Protein AF-A0A9X2M623-F1 (afdb_monomer)

Solvent-accessible surface area (backbone atoms only — not comparable to full-atom values): 17398 Å² total; per-residue (Å²): 112,66,70,59,52,34,74,67,40,88,80,50,60,60,69,72,59,52,71,70,58,54,48,57,57,39,44,75,78,31,47,71,46,30,85,90,43,87,52,36,56,69,58,37,57,75,51,52,95,69,39,72,84,44,35,31,30,46,53,54,99,44,40,32,67,43,35,76,40,12,34,26,38,35,29,28,56,82,50,53,70,68,38,44,52,50,24,27,49,38,22,34,38,22,33,76,64,73,29,17,40,23,29,48,45,34,54,37,24,13,39,38,18,54,49,30,19,48,74,74,70,37,40,30,42,36,28,36,32,24,8,80,78,54,48,56,50,66,88,38,39,65,56,55,48,52,32,46,76,53,70,10,28,38,37,18,85,34,59,64,83,40,72,69,46,79,69,35,41,48,52,24,22,40,48,44,30,40,47,22,43,17,39,35,40,52,34,23,39,69,87,42,58,46,42,51,18,53,53,40,17,48,76,64,67,28,47,35,36,24,30,72,51,80,84,50,70,62,19,41,27,26,39,51,34,49,78,67,20,56,21,36,54,51,86,58,36,64,54,64,52,24,39,60,61,48,41,79,42,37,47,60,71,56,49,70,52,20,32,43,41,24,45,40,55,98,93,39,58,51,27,34,79,66,59,43,48,23,42,63,40,81,64,62,84,79,74,75,56,66,53,63,75,71,67,82,72,93,72,59,50,28,20,52,27,76,55,92,85,62,85,54,73,42,76,37,54,24,81,42,39,29,32,28,31,50,44,92,59,48,63,99,72,80,77,79,129

Foldseek 3Di:
DLVVVCVVDPVNPSVPDDVVVLQVVLCVPWNWAAPVDPLDQPLLCLVPVPRARTKTKDLRPCNNVLLLQEEEWDADLDDDPVLLVLLLLLLLLSLVLVGAYEYQCHHDSRVSSLVSNVVSLGAHEHQYLFAPLAGVVNVCRVSQVSNVVSSYMYIASYTHPGDHDPVSLLVSLLVSLSSHLAYEYSWYAQDDSVLSNLVSVQVSLRAYAYEDDPPDRRRNNSVVCLVQQSHAYDSDSLVSNQRSQKDKDFQLPADQQKKFAFFADPSHTRGDNHIAGWDKDADDCPPPLPCNVVPDDPAGKIFGDNDPPDSHTRIDHRRTMTTIGGNVSRDPDPPPD

Nearest PDB structures (foldseek):
  3maj-assembly1_A-2  TM=9.182E-01  e=4.664E-15  Rhodopseudomonas palustris
  3uqz-assembly1_A  TM=8.981E-01  e=1.438E-13  Streptococcus pneumoniae
  4ljk-assembly1_H  TM=9.262E-01  e=6.902E-12  Helicobacter pylori 26695
  1weh-assembly2_B  TM=6.300E-01  e=6.146E-04  Thermus thermophilus HB8
  1wek-assembly1_F  TM=6.536E-01  e=5.933E-03  Thermus thermophilus

pLDDT: mean 89.98, std 9.52, range [36.25, 98.44]

Mean predicted aligned error: 6.46 Å

Sequence (337 aa):
MWDRRVRGDASGRLASYRPREELAQAELTCPFVIPSDEEWPTALVDLGPACPLGLWVRGHERLARLTDSAVAVTGNRVPTERAVTRAHDFATALAEADHTVTATLAYGVDSTAHQAAAETGRASLAVLPRGLDGAHPHAHAPLLGSILDSGGAAVSLYRPGTAASGATLKASAVLLAALARALILVEALDHVEAMYAAEMAVDLHRPLLAAPATGDVHSSGNARLLDGRLAVNSLDPRLTAALPHARVTRAGDVADGDLLLAAAGEQGADYFSTPYIAHPEPFDPSCGCGVCCLVTEPGEVVVLSQGDPWEFCDPWPADDLLLIVSAQRLPDLSLEE

InterPro domains:
  IPR003488 DNA recombination-mediator protein A [PTHR43022] (29-214)
  IPR057666 Smf/DprA, SLOG domain [PF02481] (32-228)

Secondary structure (DSSP, 8-state):
-HHHHHHT-TTSHHHH--HHHHHHHHHTTS-EE-TTSTT--GGGGGGGGG--S-EEEESGGGHHHHHHTEEEEE--SS--HHHHHHHHHHHHHHHHTT-EEEE---TTHHHHHHHHHHHTT--EEEE-SS-TTS-SSGGGHHHHHHHHHTT-EEEESS-TTPPP-HHHHHHHHHHHHHH-SEEEE-S--TTSHHHHHHHHHHHTT--EEEPPP-SSGGGHHHHHHHHTT-SEE---HHHHHHGGG-EEEEGGGPPTTPEEEEEEETTEEEEEEEEEE-EEEE--TTS--SGGGG--SSS-EEEEE-STT-SS--EEETT-EEEEE-GGGS-S-----

Structure (mmCIF, N/CA/C/O backbone):
data_AF-A0A9X2M623-F1
#
_entry.id   AF-A0A9X2M623-F1
#
loop_
_atom_site.group_PDB
_atom_site.id
_atom_site.type_symbol
_atom_site.label_atom_id
_atom_site.label_alt_id
_atom_site.label_comp_id
_atom_site.label_asym_id
_atom_site.label_entity_id
_atom_site.label_seq_id
_atom_site.pdbx_PDB_ins_code
_atom_site.Cartn_x
_atom_site.Cartn_y
_atom_site.Cartn_z
_atom_site.occupancy
_atom_site.B_iso_or_equiv
_atom_site.auth_seq_id
_atom_site.auth_comp_id
_atom_site.auth_asym_id
_atom_site.auth_atom_id
_atom_site.pdbx_PDB_model_num
ATOM 1 N N . MET A 1 1 ? -29.571 -24.416 18.572 1.00 78.62 1 MET A N 1
ATOM 2 C CA . MET A 1 1 ? -28.190 -24.803 18.958 1.00 78.62 1 MET A CA 1
ATOM 3 C C . MET A 1 1 ? -27.603 -23.837 19.991 1.00 78.62 1 MET A C 1
ATOM 5 O O . MET A 1 1 ? -27.194 -24.314 21.042 1.00 78.62 1 MET A O 1
ATOM 9 N N . TRP A 1 2 ? -27.656 -22.517 19.762 1.00 79.25 2 TRP A N 1
ATOM 10 C CA . TRP A 1 2 ? -27.222 -21.480 20.717 1.00 79.25 2 TRP A CA 1
ATOM 11 C C . TRP A 1 2 ? -27.817 -21.634 22.127 1.00 79.25 2 TRP A C 1
ATOM 13 O O . TRP A 1 2 ? -27.069 -21.844 23.073 1.00 79.25 2 TRP A O 1
ATOM 23 N N . ASP A 1 3 ? -29.146 -21.699 22.262 1.00 82.31 3 ASP A N 1
ATOM 24 C CA . ASP A 1 3 ? -29.805 -21.837 23.577 1.00 82.31 3 ASP A CA 1
ATOM 25 C C . ASP A 1 3 ? -29.394 -23.095 24.348 1.00 82.31 3 ASP A C 1
ATOM 27 O O . ASP A 1 3 ? -29.406 -23.127 25.575 1.00 82.31 3 ASP A O 1
ATOM 31 N N . ARG A 1 4 ? -29.020 -24.166 23.637 1.00 86.00 4 ARG A N 1
ATOM 32 C CA . ARG A 1 4 ? -28.495 -25.386 24.264 1.00 86.00 4 ARG A CA 1
ATOM 33 C C . ARG A 1 4 ? -27.091 -25.151 24.829 1.00 86.00 4 ARG A C 1
ATOM 35 O O . ARG A 1 4 ? -26.813 -25.647 25.913 1.00 86.00 4 ARG A O 1
ATOM 42 N N . ARG A 1 5 ? -26.237 -24.394 24.126 1.00 86.25 5 ARG A N 1
ATOM 43 C CA . ARG A 1 5 ? -24.904 -24.001 24.618 1.00 86.25 5 ARG A CA 1
ATOM 44 C C . ARG A 1 5 ? -25.012 -23.024 25.789 1.00 86.25 5 ARG A C 1
ATOM 46 O O . ARG A 1 5 ? -24.331 -23.236 26.777 1.00 86.25 5 ARG A O 1
ATOM 53 N N . VAL A 1 6 ? -25.919 -22.044 25.719 1.00 85.25 6 VAL A N 1
ATOM 54 C CA . VAL A 1 6 ? -26.203 -21.105 26.821 1.00 85.25 6 VAL A CA 1
ATOM 55 C C . VAL A 1 6 ? -26.662 -21.849 28.077 1.00 85.25 6 VAL A C 1
ATOM 57 O O . VAL A 1 6 ? -26.139 -21.606 29.155 1.00 85.25 6 VAL A O 1
ATOM 60 N N . ARG A 1 7 ? -27.592 -22.805 27.948 1.00 85.62 7 ARG A N 1
ATOM 61 C CA . ARG A 1 7 ? -28.048 -23.628 29.085 1.00 85.62 7 ARG A CA 1
ATOM 62 C C . ARG A 1 7 ? -26.962 -24.539 29.665 1.00 85.62 7 ARG A C 1
ATOM 64 O O . ARG A 1 7 ? -27.046 -24.897 30.832 1.00 85.62 7 ARG A O 1
ATOM 71 N N . GLY A 1 8 ? -25.990 -24.943 28.851 1.00 87.81 8 GLY A N 1
ATOM 72 C CA . GLY A 1 8 ? -24.849 -25.755 29.279 1.00 87.81 8 GLY A CA 1
ATOM 73 C C . GLY A 1 8 ? -23.657 -24.942 29.790 1.00 87.81 8 GLY A C 1
ATOM 74 O O . GLY A 1 8 ? -22.667 -25.540 30.204 1.00 87.81 8 GLY A O 1
ATOM 75 N N . ASP A 1 9 ? -23.720 -23.609 29.744 1.00 86.75 9 ASP A N 1
ATOM 76 C CA . ASP A 1 9 ? -22.642 -22.732 30.190 1.00 86.75 9 ASP A CA 1
ATOM 77 C C . ASP A 1 9 ? -22.710 -22.499 31.700 1.00 86.75 9 ASP A C 1
ATOM 79 O O . ASP A 1 9 ? -23.481 -21.674 32.190 1.00 86.75 9 ASP A O 1
ATOM 83 N N . ALA A 1 10 ? -21.850 -23.195 32.439 1.00 84.69 10 ALA A N 1
ATOM 84 C CA . ALA A 1 10 ? -21.731 -23.022 33.882 1.00 84.69 10 ALA A CA 1
ATOM 85 C C . ALA A 1 10 ? -21.176 -21.642 34.290 1.00 84.69 10 ALA A C 1
ATOM 87 O O . ALA A 1 10 ? -21.315 -21.259 35.449 1.00 84.69 10 ALA A O 1
ATOM 88 N N . SER A 1 11 ? -20.559 -20.884 33.371 1.00 87.56 11 SER A N 1
ATOM 89 C CA . SER A 1 11 ? -20.026 -19.548 33.673 1.00 87.56 11 SER A CA 1
ATOM 90 C C . SER A 1 11 ? -21.093 -18.449 33.663 1.00 87.56 11 SER A C 1
ATOM 92 O O . SER A 1 11 ? -20.840 -17.350 34.152 1.00 87.56 11 SER A O 1
ATOM 94 N N . GLY A 1 12 ? -22.265 -18.716 33.072 1.00 81.19 12 GLY A N 1
ATOM 95 C CA . GLY A 1 12 ? -23.339 -17.737 32.879 1.00 81.19 12 GLY A CA 1
ATOM 96 C C . GLY A 1 12 ? -23.021 -16.618 31.876 1.00 81.19 12 GLY A C 1
ATOM 97 O O . GLY A 1 12 ? -23.898 -15.814 31.564 1.00 81.19 12 GLY A O 1
ATOM 98 N N . ARG A 1 13 ? -21.803 -16.561 31.323 1.00 81.31 13 ARG A N 1
ATOM 99 C CA . ARG A 1 13 ? -21.349 -15.481 30.430 1.00 81.31 13 ARG A CA 1
ATOM 100 C C . ARG A 1 13 ? -22.046 -15.523 29.073 1.00 81.31 13 ARG A C 1
ATOM 102 O O . ARG A 1 13 ? -22.352 -14.477 28.502 1.00 81.31 13 ARG A O 1
ATOM 109 N N . LEU A 1 14 ? -22.341 -16.716 28.558 1.00 82.25 14 LEU A N 1
ATOM 110 C CA . LEU A 1 14 ? -23.088 -16.870 27.308 1.00 82.25 14 LEU A CA 1
ATOM 111 C C . LEU A 1 14 ? -24.545 -16.422 27.459 1.00 82.25 14 LEU A C 1
ATOM 113 O O . LEU A 1 14 ? -25.139 -15.961 26.487 1.00 82.25 14 LEU A O 1
ATOM 117 N N . ALA A 1 15 ? -25.110 -16.493 28.669 1.00 82.56 15 ALA A N 1
ATOM 118 C CA . ALA A 1 15 ? -26.468 -16.027 28.931 1.00 82.56 15 ALA A CA 1
ATOM 119 C C . ALA A 1 15 ? -26.599 -14.500 28.840 1.00 82.56 15 ALA A C 1
ATOM 121 O O . ALA A 1 15 ? -27.688 -14.017 28.523 1.00 82.56 15 ALA A O 1
ATOM 122 N N . SER A 1 16 ? -25.513 -13.746 29.050 1.00 78.12 16 SER A N 1
ATOM 123 C CA . SER A 1 16 ? -25.468 -12.287 28.866 1.00 78.12 16 SER A CA 1
ATOM 124 C C . SER A 1 16 ? -25.072 -11.840 27.457 1.00 78.12 16 SER A C 1
ATOM 126 O O . SER A 1 16 ? -25.311 -10.691 27.108 1.00 78.12 16 SER A O 1
ATOM 128 N N . TYR A 1 17 ? -24.491 -12.715 26.632 1.00 81.38 17 TYR A N 1
ATOM 129 C CA . TYR A 1 17 ? -24.022 -12.335 25.297 1.00 81.38 17 TYR A CA 1
ATOM 130 C C . TYR A 1 17 ? -25.184 -12.257 24.293 1.00 81.38 17 TYR A C 1
ATOM 132 O O . TYR A 1 17 ? -26.009 -13.178 24.205 1.00 81.38 17 TYR A O 1
ATOM 140 N N . ARG A 1 18 ? -25.276 -11.153 23.540 1.00 82.19 18 ARG A N 1
ATOM 141 C CA . ARG A 1 18 ? -26.368 -10.877 22.586 1.00 82.19 18 ARG A CA 1
ATOM 142 C C . ARG A 1 18 ? -25.805 -10.495 21.211 1.00 82.19 18 ARG A C 1
ATOM 144 O O . ARG A 1 18 ? -25.818 -9.324 20.850 1.00 82.19 18 ARG A O 1
ATOM 151 N N . PRO A 1 19 ? -25.357 -11.471 20.396 1.00 79.12 19 PRO A N 1
ATOM 152 C CA . PRO A 1 19 ? -24.646 -11.187 19.144 1.00 79.12 19 PRO A CA 1
ATOM 153 C C . PRO A 1 19 ? -25.419 -10.296 18.162 1.00 79.12 19 PRO A C 1
ATOM 155 O O . PRO A 1 19 ? -24.842 -9.405 17.552 1.00 79.12 19 PRO A O 1
ATOM 158 N N . ARG A 1 20 ? -26.731 -10.528 18.015 1.00 84.19 20 ARG A N 1
ATOM 159 C CA . ARG A 1 20 ? -27.580 -9.751 17.096 1.00 84.19 20 ARG A CA 1
ATOM 160 C C . ARG A 1 20 ? -27.782 -8.312 17.564 1.00 84.19 20 ARG A C 1
ATOM 162 O O . ARG A 1 20 ? -27.798 -7.412 16.739 1.00 84.19 20 ARG A O 1
ATOM 169 N N . GLU A 1 21 ? -27.940 -8.113 18.869 1.00 85.56 21 GLU A N 1
ATOM 170 C CA . GLU A 1 21 ? -28.116 -6.780 19.451 1.00 85.56 21 GLU A CA 1
ATOM 171 C C . GLU A 1 21 ? -26.800 -6.002 19.420 1.00 85.56 21 GLU A C 1
ATOM 173 O O . GLU A 1 21 ? -26.805 -4.829 19.074 1.00 85.56 21 GLU A O 1
ATOM 178 N N . GLU A 1 22 ? -25.667 -6.656 19.696 1.00 80.94 22 GLU A N 1
ATOM 179 C CA . GLU A 1 22 ? -24.345 -6.027 19.598 1.00 80.94 22 GLU A CA 1
ATOM 180 C C . GLU A 1 22 ? -24.013 -5.586 18.168 1.00 80.94 22 GLU A C 1
ATOM 182 O O . GLU A 1 22 ? -23.460 -4.502 17.991 1.00 80.94 22 GLU A O 1
ATOM 187 N N . LEU A 1 23 ? -24.367 -6.393 17.158 1.00 84.12 23 LEU A N 1
ATOM 188 C CA . LEU A 1 23 ? -24.239 -6.007 15.750 1.00 84.12 23 LEU A CA 1
ATOM 189 C C . LEU A 1 23 ? -25.129 -4.799 15.436 1.00 84.12 23 LEU A C 1
ATOM 191 O O . LEU A 1 23 ? -24.616 -3.770 15.007 1.00 84.12 23 LEU A O 1
ATOM 195 N N . ALA A 1 24 ? -26.428 -4.894 15.739 1.00 86.00 24 ALA A N 1
ATOM 196 C CA . ALA A 1 24 ? -27.380 -3.816 15.480 1.00 86.00 24 ALA A CA 1
ATOM 197 C C . ALA A 1 24 ? -26.982 -2.507 16.181 1.00 86.00 24 ALA A C 1
ATOM 199 O O . ALA A 1 24 ? -27.123 -1.434 15.610 1.00 86.00 24 ALA A O 1
ATOM 200 N N . GLN A 1 25 ? -26.455 -2.578 17.407 1.00 84.75 25 GLN A N 1
ATOM 201 C CA . GLN A 1 25 ? -25.998 -1.404 18.147 1.00 84.75 25 GLN A CA 1
ATOM 202 C C . GLN A 1 25 ? -24.726 -0.797 17.546 1.00 84.75 25 GLN A C 1
ATOM 204 O O . GLN A 1 25 ? -24.604 0.424 17.489 1.00 84.75 25 GLN A O 1
ATOM 209 N N . ALA A 1 26 ? -23.774 -1.624 17.116 1.00 81.50 26 ALA A N 1
ATOM 210 C CA . ALA A 1 26 ? -22.556 -1.138 16.483 1.00 81.50 26 ALA A CA 1
ATOM 211 C C . ALA A 1 26 ? -22.854 -0.458 15.133 1.00 81.50 26 ALA A C 1
ATOM 213 O O . ALA A 1 26 ? -22.311 0.619 14.869 1.00 81.50 26 ALA A O 1
ATOM 214 N N . GLU A 1 27 ? -23.785 -1.011 14.349 1.00 86.25 27 GLU A N 1
ATOM 215 C CA . GLU A 1 27 ? -24.249 -0.442 13.074 1.00 86.25 27 GLU A CA 1
ATOM 216 C C . GLU A 1 27 ? -24.904 0.939 13.215 1.00 86.25 27 GLU A C 1
ATOM 218 O O . GLU A 1 27 ? -24.839 1.736 12.284 1.00 86.25 27 GLU A O 1
ATOM 223 N N . LEU A 1 28 ? -25.439 1.290 14.394 1.00 82.44 28 LEU A N 1
ATOM 224 C CA . LEU A 1 28 ? -25.918 2.656 14.666 1.00 82.44 28 LEU A CA 1
ATOM 225 C C . LEU A 1 28 ? -24.798 3.707 14.613 1.00 82.44 28 LEU A C 1
ATOM 227 O O . LEU A 1 28 ? -25.084 4.896 14.499 1.00 82.44 28 LEU A O 1
ATOM 231 N N . THR A 1 29 ? -23.536 3.290 14.758 1.00 81.75 29 THR A N 1
ATOM 232 C CA . THR A 1 29 ? -22.377 4.195 14.829 1.00 81.75 29 THR A CA 1
ATOM 233 C C . THR A 1 29 ? -21.438 4.063 13.639 1.00 81.75 29 THR A C 1
ATOM 235 O O . THR A 1 29 ? -20.898 5.066 13.179 1.00 81.75 29 THR A O 1
ATOM 238 N N . CYS A 1 30 ? -21.221 2.842 13.155 1.00 88.94 30 CYS A N 1
ATOM 239 C CA . CYS A 1 30 ? -20.344 2.536 12.032 1.00 88.94 30 CYS A CA 1
ATOM 240 C C . CYS A 1 30 ? -21.026 1.448 11.200 1.00 88.94 30 CYS A C 1
ATOM 242 O O . CYS A 1 30 ? -21.249 0.372 11.747 1.00 88.94 30 CYS A O 1
ATOM 244 N N . PRO A 1 31 ? -21.358 1.675 9.922 1.00 91.88 31 PRO A N 1
ATOM 245 C CA . PRO A 1 31 ? -21.873 0.616 9.060 1.00 91.88 31 PRO A CA 1
ATOM 246 C C . PRO A 1 31 ? -20.911 -0.574 8.953 1.00 91.88 31 PRO A C 1
ATOM 248 O O . PRO A 1 31 ? -19.688 -0.395 8.991 1.00 91.88 31 PRO A O 1
ATOM 251 N N . PHE A 1 32 ? -21.473 -1.774 8.800 1.00 94.69 32 PHE A N 1
ATOM 252 C CA . PHE A 1 32 ? -20.733 -2.993 8.490 1.00 94.69 32 PHE A CA 1
ATOM 253 C C . PHE A 1 32 ? -20.993 -3.382 7.032 1.00 94.69 32 PHE A C 1
ATOM 255 O O . PHE A 1 32 ? -22.065 -3.879 6.706 1.00 94.69 32 PHE A O 1
ATOM 262 N N . VAL A 1 33 ? -20.021 -3.110 6.164 1.00 94.75 33 VAL A N 1
ATOM 263 C CA . VAL A 1 33 ? -20.098 -3.372 4.721 1.00 94.75 33 VAL A CA 1
ATOM 264 C C . VAL A 1 33 ? -19.671 -4.810 4.451 1.00 94.75 33 VAL A C 1
ATOM 266 O O . VAL A 1 33 ? -18.630 -5.249 4.946 1.00 94.75 33 VAL A O 1
ATOM 269 N N . ILE A 1 34 ? -20.457 -5.542 3.669 1.00 94.94 34 ILE A N 1
ATOM 270 C CA . ILE A 1 34 ? -20.228 -6.952 3.325 1.00 94.94 34 ILE A CA 1
ATOM 271 C C . ILE A 1 34 ? -20.058 -7.141 1.807 1.00 94.94 34 ILE A C 1
ATOM 273 O O . ILE A 1 34 ? -20.459 -6.266 1.047 1.00 94.94 34 ILE A O 1
ATOM 277 N N . PRO A 1 35 ? -19.536 -8.291 1.326 1.00 94.31 35 PRO A N 1
ATOM 278 C CA . PRO A 1 35 ? -19.273 -8.523 -0.101 1.00 94.31 35 PRO A CA 1
ATOM 279 C C . PRO A 1 35 ? -20.432 -8.318 -1.085 1.00 94.31 35 PRO A C 1
ATOM 281 O O . PRO A 1 35 ? -20.193 -8.184 -2.280 1.00 94.31 35 PRO A O 1
ATOM 284 N N . SER A 1 36 ? -21.682 -8.353 -0.617 1.00 93.25 36 SER A N 1
ATOM 285 C CA . SER A 1 36 ? -22.862 -8.112 -1.455 1.00 93.25 36 SER A CA 1
ATOM 286 C C . SER A 1 36 ? -23.248 -6.638 -1.586 1.00 93.25 36 SER A C 1
ATOM 288 O O . SER A 1 36 ? -24.151 -6.331 -2.363 1.00 93.25 36 SER A O 1
ATOM 290 N N . ASP A 1 37 ? -22.627 -5.754 -0.809 1.00 94.00 37 ASP A N 1
ATOM 291 C CA . ASP A 1 37 ? -22.916 -4.325 -0.820 1.00 94.00 37 ASP A CA 1
ATOM 292 C C . ASP A 1 37 ? -22.118 -3.622 -1.925 1.00 94.00 37 ASP A C 1
ATOM 294 O O . ASP A 1 37 ? -20.994 -4.009 -2.239 1.00 94.00 37 ASP A O 1
ATOM 298 N N . GLU A 1 38 ? -22.679 -2.552 -2.489 1.00 92.38 38 GLU A N 1
ATOM 299 C CA . GLU A 1 38 ? -22.044 -1.767 -3.561 1.00 92.38 38 GLU A CA 1
ATOM 300 C C . GLU A 1 38 ? -20.717 -1.122 -3.124 1.00 92.38 38 GLU A C 1
ATOM 302 O O . GLU A 1 38 ? -19.782 -1.025 -3.911 1.00 92.38 38 GLU A O 1
ATOM 307 N N . GLU A 1 39 ? -20.605 -0.752 -1.846 1.00 94.00 39 GLU A N 1
ATOM 308 C CA . GLU A 1 39 ? -19.404 -0.138 -1.263 1.00 94.00 39 GLU A CA 1
ATOM 309 C C . GLU A 1 39 ? -18.294 -1.146 -0.918 1.00 94.00 39 GLU A C 1
ATOM 311 O O . GLU A 1 39 ? -17.267 -0.765 -0.350 1.00 94.00 39 GLU A O 1
ATOM 316 N N . TRP A 1 40 ? -18.482 -2.440 -1.205 1.00 95.38 40 TRP A N 1
ATOM 317 C CA . TRP A 1 40 ? -17.478 -3.455 -0.904 1.00 95.38 40 TRP A CA 1
ATOM 318 C C . TRP A 1 40 ? -16.228 -3.313 -1.788 1.00 95.38 40 TRP A C 1
ATOM 320 O O . TRP A 1 40 ? -16.335 -3.403 -3.014 1.00 95.38 40 TRP A O 1
ATOM 330 N N . PRO A 1 41 ? -15.019 -3.200 -1.203 1.00 95.50 41 PRO A N 1
ATOM 331 C CA . PRO A 1 41 ? -13.783 -3.187 -1.978 1.00 95.50 41 PRO A CA 1
ATOM 332 C C . PRO A 1 41 ? -13.533 -4.550 -2.630 1.00 95.50 41 PRO A C 1
ATOM 334 O O . PRO A 1 41 ? -13.131 -5.514 -1.971 1.00 95.50 41 PRO A O 1
ATOM 337 N N . THR A 1 42 ? -13.736 -4.642 -3.945 1.00 92.50 42 THR A N 1
ATOM 338 C CA . THR A 1 42 ? -13.595 -5.906 -4.687 1.00 92.50 42 THR A CA 1
ATOM 339 C C . THR A 1 42 ? -12.182 -6.481 -4.596 1.00 92.50 42 THR A C 1
ATOM 341 O O . THR A 1 42 ? -12.040 -7.699 -4.562 1.00 92.50 42 THR A O 1
ATOM 344 N N . ALA A 1 43 ? -11.159 -5.631 -4.442 1.00 93.12 43 ALA A N 1
ATOM 345 C CA . ALA A 1 43 ? -9.756 -6.012 -4.250 1.00 93.12 43 ALA A CA 1
ATOM 346 C C . ALA A 1 43 ? -9.520 -6.985 -3.076 1.00 93.12 43 ALA A C 1
ATOM 348 O O . ALA A 1 43 ? -8.570 -7.763 -3.103 1.00 93.12 43 ALA A O 1
ATOM 349 N N . LEU A 1 44 ? -10.402 -7.005 -2.068 1.00 95.94 44 LEU A N 1
ATOM 350 C CA . LEU A 1 44 ? -10.308 -7.944 -0.943 1.00 95.94 44 LEU A CA 1
ATOM 351 C C . LEU A 1 44 ? -10.518 -9.404 -1.350 1.00 95.94 44 LEU A C 1
ATOM 353 O O . LEU A 1 44 ? -10.133 -10.298 -0.597 1.00 95.94 44 LEU A O 1
ATOM 357 N N . VAL A 1 45 ? -11.110 -9.665 -2.521 1.00 94.19 45 VAL A N 1
ATOM 358 C CA . VAL A 1 45 ? -11.269 -11.027 -3.047 1.00 94.19 45 VAL A CA 1
ATOM 359 C C . VAL A 1 45 ? -9.925 -11.728 -3.251 1.00 94.19 45 VAL A C 1
ATOM 361 O O . VAL A 1 45 ? -9.855 -12.948 -3.111 1.00 94.19 45 VAL A O 1
ATOM 364 N N . ASP A 1 46 ? -8.855 -10.964 -3.485 1.00 94.56 46 ASP A N 1
ATOM 365 C CA . ASP A 1 46 ? -7.506 -11.486 -3.718 1.00 94.56 46 ASP A CA 1
ATOM 366 C C . ASP A 1 46 ? -6.927 -12.168 -2.465 1.00 94.56 46 ASP A C 1
ATOM 368 O O . ASP A 1 46 ? -6.062 -13.032 -2.570 1.00 94.56 46 ASP A O 1
ATOM 372 N N . LEU A 1 47 ? -7.473 -11.882 -1.274 1.00 95.06 47 LEU A N 1
ATOM 373 C CA . LEU A 1 47 ? -7.153 -12.611 -0.038 1.00 95.06 47 LEU A CA 1
ATOM 374 C C . LEU A 1 47 ? -7.695 -14.056 -0.028 1.00 95.06 47 LEU A C 1
ATOM 376 O O . LEU A 1 47 ? -7.410 -14.823 0.897 1.00 95.06 47 LEU A O 1
ATOM 380 N N . GLY A 1 48 ? -8.515 -14.440 -1.010 1.00 94.81 48 GLY A N 1
ATOM 381 C CA . GLY A 1 48 ? -9.051 -15.789 -1.154 1.00 94.81 48 GLY A CA 1
ATOM 382 C C . GLY A 1 48 ? -9.790 -16.257 0.110 1.00 94.81 48 GLY A C 1
ATOM 383 O O . GLY A 1 48 ? -10.672 -15.551 0.602 1.00 94.81 48 GLY A O 1
ATOM 384 N N . PRO A 1 49 ? -9.450 -17.427 0.689 1.00 93.38 49 PRO A N 1
ATOM 385 C CA . PRO A 1 49 ? -10.076 -17.915 1.923 1.00 93.38 49 PRO A CA 1
ATOM 386 C C . PRO A 1 49 ? -9.907 -16.997 3.143 1.00 93.38 49 PRO A C 1
ATOM 388 O O . PRO A 1 49 ? -10.649 -17.147 4.114 1.00 93.38 49 PRO A O 1
ATOM 391 N N . ALA A 1 50 ? -8.932 -16.082 3.120 1.00 93.00 50 ALA A N 1
ATOM 392 C CA . ALA A 1 50 ? -8.708 -15.097 4.174 1.00 93.00 50 ALA A CA 1
ATOM 393 C C . ALA A 1 50 ? -9.506 -13.795 3.965 1.00 93.00 50 ALA A C 1
ATOM 395 O O . ALA A 1 50 ? -9.432 -12.904 4.814 1.00 93.00 50 ALA A O 1
ATOM 396 N N . CYS A 1 51 ? -10.274 -13.681 2.873 1.00 95.31 51 CYS A N 1
ATOM 397 C CA . CYS A 1 51 ? -11.151 -12.541 2.623 1.00 95.31 51 CYS A CA 1
ATOM 398 C C . CYS A 1 51 ? -12.121 -12.341 3.807 1.00 95.31 51 CYS A C 1
ATOM 400 O O . CYS A 1 51 ? -12.772 -13.300 4.247 1.00 95.31 51 CYS A O 1
ATOM 402 N N . PRO A 1 52 ? -12.198 -11.126 4.383 1.00 95.19 52 PRO A N 1
ATOM 403 C CA . PRO A 1 52 ? -12.991 -10.894 5.579 1.00 95.19 52 PRO A CA 1
ATOM 404 C C . PRO A 1 52 ? -14.493 -10.973 5.295 1.00 95.19 52 PRO A C 1
ATOM 406 O O . PRO A 1 52 ? -14.964 -10.668 4.205 1.00 95.19 52 PRO A O 1
ATOM 409 N N . LEU A 1 53 ? -15.268 -11.331 6.323 1.00 93.56 53 LEU A N 1
ATOM 410 C CA . LEU A 1 53 ? -16.735 -11.390 6.229 1.00 93.56 53 LEU A CA 1
ATOM 411 C C . LEU A 1 53 ? -17.378 -10.017 5.988 1.00 93.56 53 LEU A C 1
ATOM 413 O O . LEU A 1 53 ? -18.504 -9.949 5.504 1.00 93.56 53 LEU A O 1
ATOM 417 N N . GLY A 1 54 ? -16.688 -8.952 6.387 1.00 94.56 54 GLY A N 1
ATOM 418 C CA . GLY A 1 54 ? -17.124 -7.578 6.225 1.00 94.56 54 GLY A CA 1
ATOM 419 C C . GLY A 1 54 ? -16.133 -6.598 6.851 1.00 94.56 54 GLY A C 1
ATOM 420 O O . GLY A 1 54 ? -15.190 -7.002 7.542 1.00 94.56 54 GLY A O 1
ATOM 421 N N . LEU A 1 55 ? -16.368 -5.310 6.626 1.00 96.25 55 LEU A N 1
ATOM 422 C CA . LEU A 1 55 ? -15.584 -4.198 7.147 1.00 96.25 55 LEU A CA 1
ATOM 423 C C . LEU A 1 55 ? -16.476 -3.242 7.925 1.00 96.25 55 LEU A C 1
ATOM 425 O O . LEU A 1 55 ? -17.535 -2.840 7.457 1.00 96.25 55 LEU A O 1
ATOM 429 N N . TRP A 1 56 ? -16.017 -2.821 9.097 1.00 96.81 56 TRP A N 1
ATOM 430 C CA . TRP A 1 56 ? -16.571 -1.646 9.757 1.00 96.81 56 TRP A CA 1
ATOM 431 C C . TRP A 1 56 ? -16.041 -0.403 9.065 1.00 96.81 56 TRP A C 1
ATOM 433 O O . TRP A 1 56 ? -14.842 -0.335 8.786 1.00 96.81 56 TRP A O 1
ATOM 443 N N . VAL A 1 57 ? -16.913 0.573 8.818 1.00 96.06 57 VAL A N 1
ATOM 444 C CA . VAL A 1 57 ? -16.569 1.771 8.043 1.00 96.06 57 VAL A CA 1
ATOM 445 C C . VAL A 1 57 ? -17.073 3.041 8.729 1.00 96.06 57 VAL A C 1
ATOM 447 O O . VAL A 1 57 ? -18.162 3.079 9.296 1.00 96.06 57 VAL A O 1
ATOM 450 N N . ARG A 1 58 ? -16.286 4.116 8.654 1.00 94.12 58 ARG A N 1
ATOM 451 C CA . ARG A 1 58 ? -16.708 5.505 8.891 1.00 94.12 58 ARG A CA 1
ATOM 452 C C . ARG A 1 58 ? -16.418 6.308 7.626 1.00 94.12 58 ARG A C 1
ATOM 454 O O . ARG A 1 58 ? -15.307 6.221 7.123 1.00 94.12 58 ARG A O 1
ATOM 461 N N . GLY A 1 59 ? -17.397 7.067 7.125 1.00 88.31 59 GLY A N 1
ATOM 462 C CA . GLY A 1 59 ? -17.305 7.729 5.810 1.00 88.31 59 GLY A CA 1
ATOM 463 C C . GLY A 1 59 ? -17.626 6.800 4.624 1.00 88.31 59 GLY A C 1
ATOM 464 O O . GLY A 1 59 ? -16.956 6.858 3.604 1.00 88.31 59 GLY A O 1
ATOM 465 N N . HIS A 1 60 ? -18.612 5.906 4.781 1.00 76.00 60 HIS A N 1
ATOM 466 C CA . HIS A 1 60 ? -18.820 4.735 3.914 1.00 76.00 60 HIS A CA 1
ATOM 467 C C . HIS A 1 60 ? -19.222 4.991 2.451 1.00 76.00 60 HIS A C 1
ATOM 469 O O . HIS A 1 60 ? -18.907 4.149 1.629 1.00 76.00 60 HIS A O 1
ATOM 475 N N . GLU A 1 61 ? -19.862 6.114 2.108 1.00 77.81 61 GLU A N 1
ATOM 476 C CA . GLU A 1 61 ? -20.473 6.383 0.778 1.00 77.81 61 GLU A CA 1
ATOM 477 C C . GLU A 1 61 ? -19.477 6.521 -0.395 1.00 77.81 61 GLU A C 1
ATOM 479 O O . GLU A 1 61 ? -19.831 6.960 -1.489 1.00 77.81 61 GLU A O 1
ATOM 484 N N . ARG A 1 62 ? -18.189 6.302 -0.137 1.00 83.12 62 ARG A N 1
ATOM 485 C CA . ARG A 1 62 ? -17.104 6.459 -1.110 1.00 83.12 62 ARG A CA 1
ATOM 486 C C . ARG A 1 62 ? -16.057 5.368 -0.963 1.00 83.12 62 ARG A C 1
ATOM 488 O O . ARG A 1 62 ? -14.972 5.523 -1.516 1.00 83.12 62 ARG A O 1
ATOM 495 N N . LEU A 1 63 ? -16.320 4.326 -0.178 1.00 93.38 63 LEU A N 1
ATOM 496 C CA . LEU A 1 63 ? -15.304 3.344 0.167 1.00 93.38 63 LEU A CA 1
ATOM 497 C C . LEU A 1 63 ? -14.776 2.652 -1.090 1.00 93.38 63 LEU A C 1
ATOM 499 O O . LEU A 1 63 ? -13.562 2.646 -1.279 1.00 93.38 63 LEU A O 1
ATOM 503 N N . ALA A 1 64 ? -15.662 2.176 -1.969 1.00 92.31 64 ALA A N 1
ATOM 504 C CA . ALA A 1 64 ? -15.252 1.537 -3.221 1.00 92.31 64 ALA A CA 1
ATOM 505 C C . ALA A 1 64 ? -14.371 2.478 -4.067 1.00 92.31 64 ALA A C 1
ATOM 507 O O . ALA A 1 64 ? -13.250 2.131 -4.442 1.00 92.31 64 ALA A O 1
ATOM 508 N N . ARG A 1 65 ? -14.815 3.731 -4.247 1.00 91.94 65 ARG A N 1
ATOM 509 C CA . ARG A 1 65 ? -14.074 4.763 -4.993 1.00 91.94 65 ARG A CA 1
ATOM 510 C C . ARG A 1 65 ? -12.709 5.081 -4.377 1.00 91.94 65 ARG A C 1
ATOM 512 O O . ARG A 1 65 ? -11.751 5.300 -5.112 1.00 91.94 65 ARG A O 1
ATOM 519 N N . LEU A 1 66 ? -12.624 5.169 -3.050 1.00 94.94 66 LEU A N 1
ATOM 520 C CA . LEU A 1 66 ? -11.369 5.426 -2.342 1.00 94.94 66 LEU A CA 1
ATOM 521 C C . LEU A 1 66 ? -10.396 4.257 -2.529 1.00 94.94 66 LEU A C 1
ATOM 523 O O . LEU A 1 66 ? -9.204 4.482 -2.711 1.00 94.94 66 LEU A O 1
ATOM 527 N N . THR A 1 67 ? -10.891 3.018 -2.517 1.00 95.25 67 THR A N 1
ATOM 528 C CA . THR A 1 67 ? -10.051 1.825 -2.688 1.00 95.25 67 THR A CA 1
ATOM 529 C C . THR A 1 67 ? -9.604 1.596 -4.131 1.00 95.25 67 THR A C 1
ATOM 531 O O . THR A 1 67 ? -8.500 1.102 -4.345 1.00 95.25 67 THR A O 1
ATOM 534 N N . ASP A 1 68 ? -10.387 2.026 -5.126 1.00 92.69 68 ASP A N 1
ATOM 535 C CA . ASP A 1 68 ? -10.044 1.876 -6.550 1.00 92.69 68 ASP A CA 1
ATOM 536 C C . ASP A 1 68 ? -8.751 2.609 -6.946 1.00 92.69 68 ASP A C 1
ATOM 538 O O . ASP A 1 68 ? -8.050 2.179 -7.864 1.00 92.69 68 ASP A O 1
ATOM 542 N N . SER A 1 69 ? -8.416 3.697 -6.243 1.00 91.69 69 SER A N 1
ATOM 543 C CA . SER A 1 69 ? -7.181 4.469 -6.434 1.00 91.69 69 SER A CA 1
ATOM 544 C C . SER A 1 69 ? -6.277 4.482 -5.199 1.00 91.69 69 SER A C 1
ATOM 546 O O . SER A 1 69 ? -5.418 5.354 -5.070 1.00 91.69 69 SER A O 1
ATOM 548 N N . ALA A 1 70 ? -6.469 3.550 -4.261 1.00 96.25 70 ALA A N 1
ATOM 549 C CA . ALA A 1 70 ? -5.718 3.548 -3.013 1.00 96.25 70 ALA A CA 1
ATOM 550 C C . ALA A 1 70 ? -4.251 3.160 -3.222 1.00 96.25 70 ALA A C 1
ATOM 552 O O . ALA A 1 70 ? -3.949 2.089 -3.749 1.00 96.25 70 ALA A O 1
ATOM 553 N N . VAL A 1 71 ? -3.335 3.990 -2.728 1.00 97.88 71 VAL A N 1
ATOM 554 C CA . VAL A 1 71 ? -1.905 3.683 -2.649 1.00 97.88 71 VAL A CA 1
ATOM 555 C C . VAL A 1 71 ? -1.456 3.765 -1.204 1.00 97.88 71 VAL A C 1
ATOM 557 O O . VAL A 1 71 ? -1.640 4.783 -0.531 1.00 97.88 71 VAL A O 1
ATOM 560 N N . ALA A 1 72 ? -0.892 2.663 -0.719 1.00 98.31 72 ALA A N 1
ATOM 561 C CA . ALA A 1 72 ? -0.427 2.569 0.649 1.00 98.31 72 ALA A CA 1
ATOM 562 C C . ALA A 1 72 ? 0.929 3.262 0.803 1.00 98.31 72 ALA A C 1
ATOM 564 O O . ALA A 1 72 ? 1.870 2.920 0.094 1.00 98.31 72 ALA A O 1
ATOM 565 N N . VAL A 1 73 ? 1.049 4.192 1.751 1.00 98.38 73 VAL A N 1
ATOM 566 C CA . VAL A 1 73 ? 2.332 4.799 2.144 1.00 98.38 73 VAL A CA 1
ATOM 567 C C . VAL A 1 73 ? 2.577 4.452 3.604 1.00 98.38 73 VAL A C 1
ATOM 569 O O . VAL A 1 73 ? 1.844 4.903 4.482 1.00 98.38 73 VAL A O 1
ATOM 572 N N . THR A 1 74 ? 3.582 3.620 3.877 1.00 98.06 74 THR A N 1
ATOM 573 C CA . THR A 1 74 ? 3.829 3.115 5.234 1.00 98.06 74 THR A CA 1
ATOM 574 C C . THR A 1 74 ? 5.313 2.924 5.540 1.00 98.06 74 THR A C 1
ATOM 576 O O . THR A 1 74 ? 6.170 2.955 4.653 1.00 98.06 74 THR A O 1
ATOM 579 N N . GLY A 1 75 ? 5.638 2.776 6.824 1.00 96.81 75 GLY A N 1
ATOM 580 C CA . GLY A 1 75 ? 7.006 2.593 7.288 1.00 96.81 75 GLY A CA 1
ATOM 581 C C . GLY A 1 75 ? 7.161 2.706 8.804 1.00 96.81 75 GLY A C 1
ATOM 582 O O . GLY A 1 75 ? 6.270 2.371 9.585 1.00 96.81 75 GLY A O 1
ATOM 583 N N . ASN A 1 76 ? 8.335 3.164 9.227 1.00 94.81 76 ASN A N 1
ATOM 584 C CA . ASN A 1 76 ? 8.752 3.248 10.614 1.00 94.81 76 ASN A CA 1
ATOM 585 C C . ASN A 1 76 ? 7.872 4.216 11.407 1.00 94.81 76 ASN A C 1
ATOM 587 O O . ASN A 1 76 ? 7.543 5.322 10.973 1.00 94.81 76 ASN A O 1
ATOM 591 N N . ARG A 1 77 ? 7.579 3.815 12.648 1.00 94.94 77 ARG A N 1
ATOM 592 C CA . ARG A 1 77 ? 6.848 4.638 13.624 1.00 94.94 77 ARG A CA 1
ATOM 593 C C . ARG A 1 77 ? 7.682 5.757 14.233 1.00 94.94 77 ARG A C 1
ATOM 595 O O . ARG A 1 77 ? 7.130 6.723 14.749 1.00 94.94 77 ARG A O 1
ATOM 602 N N . VAL A 1 78 ? 9.001 5.595 14.195 1.00 94.88 78 VAL A N 1
ATOM 603 C CA . VAL A 1 78 ? 9.991 6.589 14.617 1.00 94.88 78 VAL A CA 1
ATOM 604 C C . VAL A 1 78 ? 10.960 6.770 13.445 1.00 94.88 78 VAL A C 1
ATOM 606 O O . VAL A 1 78 ? 12.053 6.209 13.471 1.00 94.88 78 VAL A O 1
ATOM 609 N N . PRO A 1 79 ? 10.509 7.424 12.362 1.00 95.00 79 PRO A N 1
ATOM 610 C CA . PRO A 1 79 ? 11.289 7.553 11.141 1.00 95.00 79 PRO A CA 1
ATOM 611 C C . PRO A 1 79 ? 12.421 8.566 11.309 1.00 95.00 79 PRO A C 1
ATOM 613 O O . PRO A 1 79 ? 12.350 9.470 12.146 1.00 95.00 79 PRO A O 1
ATOM 616 N N . THR A 1 80 ? 13.440 8.454 10.461 1.00 95.88 80 THR A N 1
ATOM 617 C CA . THR A 1 80 ? 14.424 9.530 10.288 1.00 95.88 80 THR A CA 1
ATOM 618 C C . THR A 1 80 ? 13.772 10.785 9.691 1.00 95.88 80 THR A C 1
ATOM 620 O O . THR A 1 80 ? 12.744 10.706 9.019 1.00 95.88 80 THR A O 1
ATOM 623 N N . GLU A 1 81 ? 14.384 11.963 9.868 1.00 95.44 81 GLU A N 1
ATOM 624 C CA . GLU A 1 81 ? 13.896 13.206 9.235 1.00 95.44 81 GLU A CA 1
ATOM 625 C C . GLU A 1 81 ? 13.791 13.064 7.711 1.00 95.44 81 GLU A C 1
ATOM 627 O O . GLU A 1 81 ? 12.814 13.492 7.103 1.00 95.44 81 GLU A O 1
ATOM 632 N N . ARG A 1 82 ? 14.758 12.371 7.100 1.00 94.06 82 ARG A N 1
ATOM 633 C CA . ARG A 1 82 ? 14.745 12.065 5.666 1.00 94.06 82 ARG A CA 1
ATOM 634 C C . ARG A 1 82 ? 13.534 11.220 5.284 1.00 94.06 82 ARG A C 1
ATOM 636 O O . ARG A 1 82 ? 12.920 11.489 4.259 1.00 94.06 82 ARG A O 1
ATOM 643 N N . ALA A 1 83 ? 13.189 10.208 6.077 1.00 95.62 83 ALA A N 1
ATOM 644 C CA . ALA A 1 83 ? 12.008 9.387 5.828 1.00 95.62 83 ALA A CA 1
ATOM 645 C C . ALA A 1 83 ? 10.700 10.168 6.024 1.00 95.62 83 ALA A C 1
ATOM 647 O O . ALA A 1 83 ? 9.756 9.937 5.275 1.00 95.62 83 ALA A O 1
ATOM 648 N N . VAL A 1 84 ? 10.647 11.134 6.949 1.00 97.56 84 VAL A N 1
ATOM 649 C CA . VAL A 1 84 ? 9.505 12.059 7.060 1.00 97.56 84 VAL A CA 1
ATOM 650 C C . VAL A 1 84 ? 9.353 12.883 5.783 1.00 97.56 84 VAL A C 1
ATOM 652 O O . VAL A 1 84 ? 8.263 12.905 5.221 1.00 97.56 84 VAL A O 1
ATOM 655 N N . THR A 1 85 ? 10.430 13.501 5.287 1.00 96.94 85 THR A N 1
ATOM 656 C CA . THR A 1 85 ? 10.394 14.263 4.026 1.00 96.94 85 THR A CA 1
ATOM 657 C C . THR A 1 85 ? 9.945 13.385 2.859 1.00 96.94 85 THR A C 1
ATOM 659 O O . THR A 1 85 ? 8.993 13.731 2.177 1.00 96.94 85 THR A O 1
ATOM 662 N N . ARG A 1 86 ? 10.530 12.191 2.695 1.00 96.25 86 ARG A N 1
ATOM 663 C CA . ARG A 1 86 ? 10.131 11.260 1.625 1.00 96.25 86 ARG A CA 1
ATOM 664 C C . ARG A 1 86 ? 8.664 10.837 1.724 1.00 96.25 86 ARG A C 1
ATOM 666 O O . ARG A 1 86 ? 7.984 10.767 0.710 1.00 96.25 86 ARG A O 1
ATOM 673 N N . ALA A 1 87 ? 8.173 10.528 2.926 1.00 97.75 87 ALA A N 1
ATOM 674 C CA . ALA A 1 87 ? 6.774 10.153 3.129 1.00 97.75 87 ALA A CA 1
ATOM 675 C C . ALA A 1 87 ? 5.825 11.288 2.728 1.00 97.75 87 ALA A C 1
ATOM 677 O O . ALA A 1 87 ? 4.785 11.028 2.125 1.00 97.75 87 ALA A O 1
ATOM 678 N N . HIS A 1 88 ? 6.200 12.530 3.051 1.00 97.62 88 HIS A N 1
ATOM 679 C CA . HIS A 1 88 ? 5.463 13.725 2.656 1.00 97.62 88 HIS A CA 1
ATOM 680 C C . HIS A 1 88 ? 5.473 13.907 1.133 1.00 97.62 88 HIS A C 1
ATOM 682 O O . HIS A 1 88 ? 4.400 13.999 0.539 1.00 97.62 88 HIS A O 1
ATOM 688 N N . ASP A 1 89 ? 6.644 13.839 0.495 1.00 96.56 89 ASP A N 1
ATOM 689 C CA . ASP A 1 89 ? 6.793 13.993 -0.957 1.00 96.56 89 ASP A CA 1
ATOM 690 C C . ASP A 1 89 ? 5.995 12.926 -1.725 1.00 96.56 89 ASP A C 1
ATOM 692 O O . ASP A 1 89 ? 5.241 13.243 -2.647 1.00 96.56 89 ASP A O 1
ATOM 696 N N . PHE A 1 90 ? 6.097 11.655 -1.314 1.00 96.69 90 PHE A N 1
ATOM 697 C CA . PHE A 1 90 ? 5.352 10.559 -1.933 1.00 96.69 90 PHE A CA 1
ATOM 698 C C . PHE A 1 90 ? 3.841 10.723 -1.783 1.00 96.69 90 PHE A C 1
ATOM 700 O O . PHE A 1 90 ? 3.110 10.552 -2.757 1.00 96.69 90 PHE A O 1
ATOM 707 N N . ALA A 1 91 ? 3.359 11.044 -0.582 1.00 97.06 91 ALA A N 1
ATOM 708 C CA . ALA A 1 91 ? 1.931 11.214 -0.343 1.00 97.06 91 ALA A CA 1
ATOM 709 C C . ALA A 1 91 ? 1.362 12.446 -1.062 1.00 97.06 91 ALA A C 1
ATOM 711 O O . ALA A 1 91 ? 0.248 12.379 -1.580 1.00 97.06 91 ALA A O 1
ATOM 712 N N . THR A 1 92 ? 2.131 13.534 -1.146 1.00 96.00 92 THR A N 1
ATOM 713 C CA . THR A 1 92 ? 1.762 14.735 -1.906 1.00 96.00 92 THR A CA 1
ATOM 714 C C . THR A 1 92 ? 1.630 14.407 -3.390 1.00 96.00 92 THR A C 1
ATOM 716 O O . THR A 1 92 ? 0.569 14.642 -3.963 1.00 96.00 92 THR A O 1
ATOM 719 N N . ALA A 1 93 ? 2.642 13.772 -3.991 1.00 94.38 93 ALA A N 1
ATOM 720 C CA . ALA A 1 93 ? 2.619 13.409 -5.408 1.00 94.38 93 ALA A CA 1
ATOM 721 C C . ALA A 1 93 ? 1.457 12.464 -5.759 1.00 94.38 93 ALA A C 1
ATOM 723 O O . ALA A 1 93 ? 0.790 12.640 -6.778 1.00 94.38 93 ALA A O 1
ATOM 724 N N . LEU A 1 94 ? 1.166 11.488 -4.891 1.00 95.06 94 LEU A N 1
ATOM 725 C CA . LEU A 1 94 ? 0.013 10.600 -5.052 1.00 95.06 94 LEU A CA 1
ATOM 726 C C . LEU A 1 94 ? -1.309 11.368 -5.039 1.00 95.06 94 LEU A C 1
ATOM 728 O O . LEU A 1 94 ? -2.152 11.162 -5.911 1.00 95.06 94 LEU A O 1
ATOM 732 N N . ALA A 1 95 ? -1.490 12.251 -4.060 1.00 93.88 95 ALA A N 1
ATOM 733 C CA . ALA A 1 95 ? -2.719 13.010 -3.914 1.00 93.88 95 ALA A CA 1
ATOM 734 C C . ALA A 1 95 ? -2.916 14.018 -5.065 1.00 93.88 95 ALA A C 1
ATOM 736 O O . ALA A 1 95 ? -4.026 14.163 -5.587 1.00 93.88 95 ALA A O 1
ATOM 737 N N . GLU A 1 96 ? -1.845 14.674 -5.518 1.00 92.62 96 GLU A N 1
ATOM 738 C CA . GLU A 1 96 ? -1.858 15.543 -6.703 1.00 92.62 96 GLU A CA 1
ATOM 739 C C . GLU A 1 96 ? -2.221 14.774 -7.981 1.00 92.62 96 GLU A C 1
ATOM 741 O O . GLU A 1 96 ? -2.929 15.310 -8.833 1.00 92.62 96 GLU A O 1
ATOM 746 N N . ALA A 1 97 ? -1.826 13.502 -8.070 1.00 91.12 97 ALA A N 1
ATOM 747 C CA . ALA A 1 97 ? -2.168 12.588 -9.157 1.00 91.12 97 ALA A CA 1
ATOM 748 C C . ALA A 1 97 ? -3.539 11.888 -9.001 1.00 91.12 97 ALA A C 1
ATOM 750 O O . ALA A 1 97 ? -3.789 10.881 -9.661 1.00 91.12 97 ALA A O 1
ATOM 751 N N . ASP A 1 98 ? -4.436 12.408 -8.151 1.00 91.31 98 ASP A N 1
ATOM 752 C CA . ASP A 1 98 ? -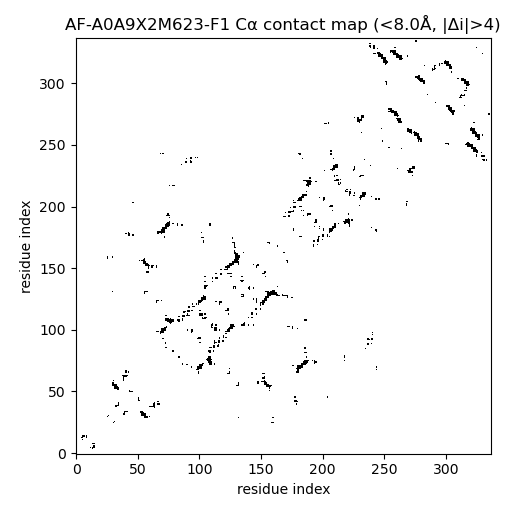5.790 11.873 -7.911 1.00 91.31 98 ASP A CA 1
ATOM 753 C C . ASP A 1 98 ? -5.842 10.458 -7.285 1.00 91.31 98 ASP A C 1
ATOM 755 O O . ASP A 1 98 ? -6.903 9.817 -7.257 1.00 91.31 98 ASP A O 1
ATOM 759 N N . HIS A 1 99 ? -4.738 9.977 -6.705 1.00 94.25 99 HIS A N 1
ATOM 760 C CA . HIS A 1 99 ? -4.732 8.740 -5.921 1.00 94.25 99 HIS A CA 1
ATOM 761 C C . HIS A 1 99 ? -5.181 8.975 -4.481 1.00 94.25 99 HIS A C 1
ATOM 763 O O . HIS A 1 99 ? -4.927 10.016 -3.872 1.00 94.25 99 HIS A O 1
ATOM 769 N N . THR A 1 100 ? -5.834 7.968 -3.908 1.00 96.56 100 THR A N 1
ATOM 770 C CA . THR A 1 100 ? -6.195 7.971 -2.491 1.00 96.56 100 THR A CA 1
ATOM 771 C C . THR A 1 100 ? -4.993 7.503 -1.680 1.00 96.56 100 THR A C 1
ATOM 773 O O . THR A 1 100 ? -4.582 6.350 -1.770 1.00 96.56 100 THR A O 1
ATOM 776 N N . VAL A 1 101 ? -4.436 8.362 -0.830 1.00 97.88 101 VAL A N 1
ATOM 777 C CA . VAL A 1 101 ? -3.394 7.925 0.112 1.00 97.88 101 VAL A CA 1
ATOM 778 C C . VAL A 1 101 ? -4.037 7.071 1.206 1.00 97.88 101 VAL A C 1
ATOM 780 O O . VAL A 1 101 ? -5.033 7.474 1.813 1.00 97.88 101 VAL A O 1
ATOM 783 N N . THR A 1 102 ? -3.480 5.891 1.477 1.00 98.38 102 THR A N 1
ATOM 784 C CA . THR A 1 102 ? -3.936 5.020 2.567 1.00 98.38 102 THR A CA 1
ATOM 785 C C . THR A 1 102 ? -2.795 4.595 3.489 1.00 98.38 102 THR A C 1
ATOM 787 O O . THR A 1 102 ? -1.673 4.368 3.046 1.00 98.38 102 THR A O 1
ATOM 790 N N . ALA A 1 103 ? -3.059 4.533 4.794 1.00 98.25 103 ALA A N 1
ATOM 791 C CA . ALA A 1 103 ? -2.100 4.088 5.806 1.00 98.25 103 ALA A CA 1
ATOM 792 C C . ALA A 1 103 ? -2.832 3.625 7.079 1.00 98.25 103 ALA A C 1
ATOM 794 O O . ALA A 1 103 ? -4.056 3.749 7.190 1.00 98.25 103 ALA A O 1
ATOM 795 N N . THR A 1 104 ? -2.105 3.091 8.069 1.00 97.31 104 THR A N 1
ATOM 796 C CA . THR A 1 104 ? -2.711 2.554 9.305 1.00 97.31 104 THR A CA 1
ATOM 797 C C . THR A 1 104 ? -2.958 3.591 10.405 1.00 97.31 104 THR A C 1
ATOM 799 O O . THR A 1 104 ? -3.310 3.242 11.535 1.00 97.31 104 THR A O 1
ATOM 802 N N . LEU A 1 105 ? -2.767 4.880 10.094 1.00 96.50 105 LEU A N 1
ATOM 803 C CA . LEU A 1 105 ? -2.797 5.996 11.048 1.00 96.50 105 LEU A CA 1
ATOM 804 C C . LEU A 1 105 ? -1.751 5.883 12.180 1.00 96.50 105 LEU A C 1
ATOM 806 O O . LEU A 1 105 ? -1.854 6.583 13.190 1.00 96.50 105 LEU A O 1
ATOM 810 N N . ALA A 1 106 ? -0.741 5.019 12.041 1.00 96.31 106 ALA A N 1
ATOM 811 C CA . ALA A 1 106 ? 0.333 4.891 13.019 1.00 96.31 106 ALA A CA 1
ATOM 812 C C . ALA A 1 106 ? 1.165 6.186 13.141 1.00 96.31 106 ALA A C 1
ATOM 814 O O . ALA A 1 106 ? 1.030 7.122 12.356 1.00 96.31 106 ALA A O 1
ATOM 815 N N . TYR A 1 107 ? 2.033 6.249 14.154 1.00 97.50 107 TYR A N 1
ATOM 816 C CA . TYR A 1 107 ? 3.060 7.295 14.239 1.00 97.50 107 TYR A CA 1
ATOM 817 C C . TYR A 1 107 ? 4.020 7.249 13.049 1.00 97.50 107 TYR A C 1
ATOM 819 O O . TYR A 1 107 ? 4.137 6.222 12.381 1.00 97.50 107 TYR A O 1
ATOM 827 N N . GLY A 1 108 ? 4.755 8.341 12.845 1.00 97.31 108 GLY A N 1
ATOM 828 C CA . GLY A 1 108 ? 5.816 8.394 11.852 1.00 97.31 108 GLY A CA 1
ATOM 829 C C . GLY A 1 108 ? 5.263 8.478 10.438 1.00 97.31 108 GLY A C 1
ATOM 830 O O . GLY A 1 108 ? 4.405 9.320 10.169 1.00 97.31 108 GLY A O 1
ATOM 831 N N . VAL A 1 109 ? 5.755 7.598 9.562 1.00 98.00 109 VAL A N 1
ATOM 832 C CA . VAL A 1 109 ? 5.463 7.609 8.118 1.00 98.00 109 VAL A CA 1
ATOM 833 C C . VAL A 1 109 ? 3.962 7.660 7.832 1.00 98.00 109 VAL A C 1
ATOM 835 O O . VAL A 1 109 ? 3.522 8.525 7.081 1.00 98.00 109 VAL A O 1
ATOM 838 N N . ASP A 1 110 ? 3.171 6.799 8.473 1.00 98.00 110 ASP A N 1
ATOM 839 C CA . ASP A 1 110 ? 1.724 6.710 8.248 1.00 98.00 110 ASP A CA 1
ATOM 840 C C . ASP A 1 110 ? 0.998 8.033 8.553 1.00 98.00 110 ASP A C 1
ATOM 842 O O . ASP A 1 110 ? 0.174 8.503 7.766 1.00 98.00 110 ASP A O 1
ATOM 846 N N . SER A 1 111 ? 1.299 8.665 9.694 1.00 97.81 111 SER A N 1
ATOM 847 C CA . SER A 1 111 ? 0.711 9.963 10.038 1.00 97.81 111 SER A CA 1
ATOM 848 C C . SER A 1 111 ? 1.169 11.083 9.113 1.00 97.81 111 SER A C 1
ATOM 850 O O . SER A 1 111 ? 0.343 11.914 8.741 1.00 97.81 111 SER A O 1
ATOM 852 N N . THR A 1 112 ? 2.443 11.082 8.711 1.00 98.38 112 THR A N 1
ATOM 853 C CA . THR A 1 112 ? 2.980 12.058 7.756 1.00 98.38 112 THR A CA 1
ATOM 854 C C . THR A 1 112 ? 2.279 11.941 6.406 1.00 98.38 112 THR A C 1
ATOM 856 O O . THR A 1 112 ? 1.894 12.955 5.833 1.00 98.38 112 THR A O 1
ATOM 859 N N . ALA A 1 113 ? 2.041 10.719 5.926 1.00 98.06 113 ALA A N 1
ATOM 860 C CA . ALA A 1 113 ? 1.354 10.484 4.663 1.00 98.06 113 ALA A CA 1
ATOM 861 C C . ALA A 1 113 ? -0.087 11.021 4.677 1.00 98.06 113 ALA A C 1
ATOM 863 O O . ALA A 1 113 ? -0.506 11.716 3.753 1.00 98.06 113 ALA A O 1
ATOM 864 N N . HIS A 1 114 ? -0.842 10.765 5.751 1.00 98.06 114 HIS A N 1
ATOM 865 C CA . HIS A 1 114 ? -2.191 11.320 5.898 1.00 98.06 114 HIS A CA 1
ATOM 866 C C . HIS A 1 114 ? -2.203 12.851 5.991 1.00 98.06 114 HIS A C 1
ATOM 868 O O . HIS A 1 114 ? -3.107 13.482 5.444 1.00 98.06 114 HIS A O 1
ATOM 874 N N . GLN A 1 115 ? -1.227 13.448 6.681 1.00 97.12 115 GLN A N 1
ATOM 875 C CA . GLN A 1 115 ? -1.100 14.904 6.792 1.00 97.12 115 GLN A CA 1
ATOM 876 C C . GLN A 1 115 ? -0.807 15.542 5.432 1.00 97.12 115 GLN A C 1
ATOM 878 O O . GLN A 1 115 ? -1.545 16.430 5.017 1.00 97.12 115 GLN A O 1
ATOM 883 N N . ALA A 1 116 ? 0.185 15.024 4.707 1.00 96.94 116 ALA A N 1
ATOM 884 C CA . ALA A 1 116 ? 0.538 15.485 3.367 1.00 96.94 116 ALA A CA 1
ATOM 885 C C . ALA A 1 116 ? -0.645 15.373 2.388 1.00 96.94 116 ALA A C 1
ATOM 887 O O . ALA A 1 116 ? -0.974 16.322 1.681 1.00 96.94 116 ALA A O 1
ATOM 888 N N . ALA A 1 117 ? -1.374 14.251 2.412 1.00 94.62 117 ALA A N 1
ATOM 889 C CA . ALA A 1 117 ? -2.580 14.093 1.601 1.00 94.62 117 ALA A CA 1
ATOM 890 C C . ALA A 1 117 ? -3.652 15.147 1.938 1.00 94.62 117 ALA A C 1
ATOM 892 O O . ALA A 1 117 ? -4.260 15.728 1.038 1.00 94.62 117 ALA A O 1
ATOM 893 N N . ALA A 1 118 ? -3.863 15.437 3.226 1.00 92.69 118 ALA A N 1
ATOM 894 C CA . ALA A 1 118 ? -4.828 16.444 3.661 1.00 92.69 118 ALA A CA 1
ATOM 895 C C . ALA A 1 118 ? -4.441 17.870 3.224 1.00 92.69 118 ALA A C 1
ATOM 897 O O . ALA A 1 118 ? -5.326 18.656 2.886 1.00 92.69 118 ALA A O 1
ATOM 898 N N . GLU A 1 119 ? -3.145 18.200 3.174 1.00 94.12 119 GLU A N 1
ATOM 899 C CA . GLU A 1 119 ? -2.637 19.502 2.709 1.00 94.12 119 GLU A CA 1
ATOM 900 C C . GLU A 1 119 ? -2.994 19.786 1.241 1.00 94.12 119 GLU A C 1
ATOM 902 O O . GLU A 1 119 ? -3.271 20.931 0.884 1.00 94.12 119 GLU A O 1
ATOM 907 N N . THR A 1 120 ? -3.090 18.745 0.407 1.00 90.19 120 THR A N 1
ATOM 908 C CA . THR A 1 120 ? -3.544 18.855 -0.995 1.00 90.19 120 THR A CA 1
ATOM 909 C C . THR A 1 120 ? -5.072 18.956 -1.144 1.00 90.19 120 THR A C 1
ATOM 911 O O . THR A 1 120 ? -5.594 19.066 -2.254 1.00 90.19 120 THR A O 1
ATOM 914 N N . GLY A 1 121 ? -5.820 18.900 -0.034 1.00 85.38 121 GLY A N 1
ATOM 915 C CA . GLY A 1 121 ? -7.284 18.909 -0.028 1.00 85.38 121 GLY A CA 1
ATOM 916 C C . GLY A 1 121 ? -7.918 17.608 -0.528 1.00 85.38 121 GLY A C 1
ATOM 917 O O . GLY A 1 121 ? -9.103 17.594 -0.871 1.00 85.38 121 GLY A O 1
ATOM 918 N N . ARG A 1 122 ? -7.150 16.514 -0.597 1.00 86.12 122 ARG A N 1
ATOM 919 C CA . ARG A 1 122 ? -7.623 15.212 -1.074 1.00 86.12 122 ARG A CA 1
ATOM 920 C C . ARG A 1 122 ? -8.033 14.298 0.075 1.00 86.12 122 ARG A C 1
ATOM 922 O O . ARG A 1 122 ? -7.519 14.363 1.192 1.00 86.12 122 ARG A O 1
ATOM 929 N N . ALA A 1 123 ? -9.001 13.438 -0.221 1.00 86.62 123 ALA A N 1
ATOM 930 C CA . ALA A 1 123 ? -9.474 12.421 0.703 1.00 86.62 123 ALA A CA 1
ATOM 931 C C . ALA A 1 123 ? -8.415 11.318 0.872 1.00 86.62 123 ALA A C 1
ATOM 933 O O . ALA A 1 123 ? -7.768 10.918 -0.094 1.00 86.62 123 ALA A O 1
ATOM 934 N N . SER A 1 124 ? -8.268 10.804 2.093 1.00 95.25 124 SER A N 1
ATOM 935 C CA . SER A 1 124 ? -7.424 9.641 2.389 1.00 95.25 124 SER A CA 1
ATOM 936 C C . SER A 1 124 ? -8.233 8.539 3.077 1.00 95.25 124 SER A C 1
ATOM 938 O O . SER A 1 124 ? -9.346 8.771 3.561 1.00 95.25 124 SER A O 1
ATOM 940 N N . LEU A 1 125 ? -7.688 7.324 3.094 1.00 97.94 125 LEU A N 1
ATOM 941 C CA . LEU A 1 125 ? -8.316 6.144 3.690 1.00 97.94 125 LEU A CA 1
ATOM 942 C C . LEU A 1 125 ? -7.469 5.627 4.858 1.00 97.94 125 LEU A C 1
ATOM 944 O O . LEU A 1 125 ? -6.357 5.148 4.651 1.00 97.94 125 LEU A O 1
ATOM 948 N N . ALA A 1 126 ? -7.988 5.685 6.083 1.00 98.19 126 ALA A N 1
ATOM 949 C CA . ALA A 1 126 ? -7.301 5.168 7.268 1.00 98.19 126 ALA A CA 1
ATOM 950 C C . ALA A 1 126 ? -7.687 3.709 7.570 1.00 98.19 126 ALA A C 1
ATOM 952 O O . ALA A 1 126 ? -8.868 3.380 7.680 1.00 98.19 126 ALA A O 1
ATOM 953 N N . VAL A 1 127 ? -6.700 2.839 7.791 1.00 98.38 127 VAL A N 1
ATOM 954 C CA . VAL A 1 127 ? -6.903 1.419 8.126 1.00 98.38 127 VAL A CA 1
ATOM 955 C C . VAL A 1 127 ? -6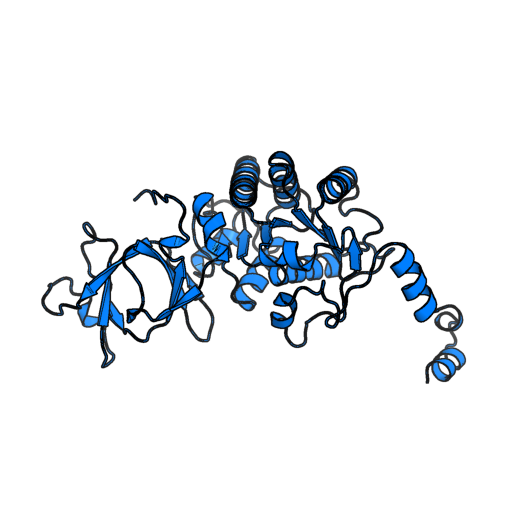.567 1.165 9.596 1.00 98.38 127 VAL A C 1
ATOM 957 O O . VAL A 1 127 ? -5.408 1.068 9.985 1.00 98.38 127 VAL A O 1
ATOM 960 N N . LEU A 1 128 ? -7.580 1.056 10.455 1.00 98.06 128 LEU A N 1
ATOM 961 C CA . LEU A 1 128 ? -7.375 1.038 11.904 1.00 98.06 128 LEU A CA 1
ATOM 962 C C . LEU A 1 128 ? -7.231 -0.387 12.478 1.00 98.06 128 LEU A C 1
ATOM 964 O O . LEU A 1 128 ? -8.080 -1.252 12.234 1.00 98.06 128 LEU A O 1
ATOM 968 N N . PRO A 1 129 ? -6.249 -0.623 13.372 1.00 97.25 129 PRO A N 1
ATOM 969 C CA . PRO A 1 129 ? -6.032 -1.902 14.059 1.00 97.25 129 PRO A CA 1
ATOM 970 C C . PRO A 1 129 ? -7.000 -2.125 15.231 1.00 97.25 129 PRO A C 1
ATOM 972 O O . PRO A 1 129 ? -6.689 -2.845 16.177 1.00 97.25 129 PRO A O 1
ATOM 975 N N . ARG A 1 130 ? -8.133 -1.427 15.264 1.00 97.19 130 ARG A N 1
ATOM 976 C CA . ARG A 1 130 ? -9.059 -1.376 16.398 1.00 97.19 130 ARG A CA 1
ATOM 977 C C . ARG A 1 130 ? -10.448 -0.954 15.932 1.00 97.19 130 ARG A C 1
ATOM 979 O O . ARG A 1 130 ? -10.593 -0.481 14.812 1.00 97.19 130 ARG A O 1
ATOM 986 N N . GLY A 1 131 ? -11.431 -1.032 16.827 1.00 95.75 131 GLY A N 1
ATOM 987 C CA . GLY A 1 131 ? -12.760 -0.476 16.581 1.00 95.75 131 GLY A CA 1
ATOM 988 C C . GLY A 1 131 ? -12.720 1.016 16.237 1.00 95.75 131 GLY A C 1
ATOM 989 O O . GLY A 1 131 ? -11.882 1.758 16.758 1.00 95.75 131 GLY A O 1
ATOM 990 N N . LEU A 1 132 ? -13.644 1.447 15.372 1.00 95.56 132 LEU A N 1
ATOM 991 C CA . LEU A 1 132 ? -13.712 2.806 14.811 1.00 95.56 132 LEU A CA 1
ATOM 992 C C . LEU A 1 132 ? -14.311 3.871 15.756 1.00 95.56 132 LEU A C 1
ATOM 994 O O . LEU A 1 132 ? -14.474 5.035 15.378 1.00 95.56 132 LEU A O 1
ATOM 998 N N . ASP A 1 133 ? -14.586 3.496 17.005 1.00 91.12 133 ASP A N 1
ATOM 999 C CA . ASP A 1 133 ? -14.985 4.375 18.110 1.00 91.12 133 ASP A CA 1
ATOM 1000 C C . ASP A 1 133 ? -13.839 5.275 18.617 1.00 91.12 133 ASP A C 1
ATOM 1002 O O . ASP A 1 133 ? -14.050 6.156 19.447 1.00 91.12 133 ASP A O 1
ATOM 1006 N N . GLY A 1 134 ? -12.618 5.105 18.100 1.00 90.81 134 GLY A N 1
ATOM 1007 C CA . GLY A 1 134 ? -11.532 6.062 18.286 1.00 90.81 134 GLY A CA 1
ATOM 1008 C C . GLY A 1 134 ? -10.286 5.735 17.463 1.00 90.81 134 GLY A C 1
ATOM 1009 O O . GLY A 1 134 ? -10.191 4.683 16.839 1.00 90.81 134 GLY A O 1
ATOM 1010 N N . ALA A 1 135 ? -9.298 6.628 17.506 1.00 95.81 135 ALA A N 1
ATOM 1011 C CA . ALA A 1 135 ? -8.027 6.447 16.806 1.00 95.81 135 ALA A CA 1
ATOM 1012 C C . ALA A 1 135 ? -7.064 5.503 17.548 1.00 95.81 135 ALA A C 1
ATOM 1014 O O . ALA A 1 135 ? -7.172 5.290 18.764 1.00 95.81 135 ALA A O 1
ATOM 1015 N N . HIS A 1 136 ? -6.104 4.948 16.811 1.00 94.62 136 HIS A N 1
ATOM 1016 C CA . HIS A 1 136 ? -4.900 4.340 17.363 1.00 94.62 136 HIS A CA 1
ATOM 1017 C C . HIS A 1 136 ? -3.691 4.829 16.560 1.00 94.62 136 HIS A C 1
ATOM 1019 O O . HIS A 1 136 ? -3.666 4.589 15.358 1.00 94.62 136 HIS A O 1
ATOM 1025 N N . PRO A 1 137 ? -2.712 5.492 17.197 1.00 96.00 137 PRO A N 1
ATOM 1026 C CA . PRO A 1 137 ? -2.672 5.880 18.610 1.00 96.00 137 PRO A CA 1
ATOM 1027 C C . PRO A 1 137 ? -3.761 6.908 18.973 1.00 96.00 137 PRO A C 1
ATOM 1029 O O . PRO A 1 137 ? -4.290 7.608 18.114 1.00 96.00 137 PRO A O 1
ATOM 1032 N N . HIS A 1 138 ? -4.099 7.023 20.264 1.00 95.62 138 HIS A N 1
ATOM 1033 C CA . HIS A 1 138 ? -5.154 7.947 20.720 1.00 95.62 138 HIS A CA 1
ATOM 1034 C C . HIS A 1 138 ? -4.856 9.412 20.356 1.00 95.62 138 HIS A C 1
ATOM 1036 O O . HIS A 1 138 ? -5.767 10.167 20.028 1.00 95.62 138 HIS A O 1
ATOM 1042 N N . ALA A 1 139 ? -3.573 9.790 20.346 1.00 97.25 139 ALA A N 1
ATOM 1043 C CA . ALA A 1 139 ? -3.115 11.127 19.974 1.00 97.25 139 ALA A CA 1
ATOM 1044 C C . ALA A 1 139 ? -3.513 11.542 18.544 1.00 97.25 139 ALA A C 1
ATOM 1046 O O . ALA A 1 139 ? -3.584 12.732 18.263 1.00 97.25 139 ALA A O 1
ATOM 1047 N N . HIS A 1 140 ? -3.806 10.588 17.653 1.00 97.81 140 HIS A N 1
ATOM 1048 C CA . HIS A 1 140 ? -4.208 10.859 16.269 1.00 97.81 140 HIS A CA 1
ATOM 1049 C C . HIS A 1 140 ? -5.726 10.989 16.092 1.00 97.81 140 HIS A C 1
ATOM 1051 O O . HIS A 1 140 ? -6.213 10.999 14.966 1.00 97.81 140 HIS A O 1
ATOM 1057 N N . ALA A 1 141 ? -6.497 11.129 17.176 1.00 97.25 141 ALA A N 1
ATOM 1058 C CA . ALA A 1 141 ? -7.925 11.428 17.077 1.00 97.25 141 ALA A CA 1
ATOM 1059 C C . ALA A 1 141 ? -8.229 12.705 16.257 1.00 97.25 141 ALA A C 1
ATOM 1061 O O . ALA A 1 141 ? -9.141 12.640 15.432 1.00 97.25 141 ALA A O 1
ATOM 1062 N N . PRO A 1 142 ? -7.472 13.819 16.385 1.00 97.06 142 PRO A N 1
ATOM 1063 C CA . PRO A 1 142 ? -7.665 14.988 15.523 1.00 97.06 142 PRO A CA 1
ATOM 1064 C C . PRO A 1 142 ? -7.365 14.699 14.048 1.00 97.06 142 PRO A C 1
ATOM 1066 O O . PRO A 1 142 ? -8.112 15.138 13.181 1.00 97.06 142 PRO A O 1
ATOM 1069 N N . LEU A 1 143 ? -6.315 13.917 13.763 1.00 96.75 143 LEU A N 1
ATOM 1070 C CA . LEU A 1 143 ? -5.958 13.527 12.396 1.00 96.75 143 LEU A CA 1
ATOM 1071 C C . LEU A 1 143 ? -7.048 12.649 11.769 1.00 96.75 143 LEU A C 1
ATOM 1073 O O . LEU A 1 143 ? -7.478 12.920 10.656 1.00 96.75 143 LEU A O 1
ATOM 1077 N N . LEU A 1 144 ? -7.563 11.657 12.505 1.00 96.75 144 LEU A N 1
ATOM 1078 C CA . LEU A 1 144 ? -8.705 10.851 12.063 1.00 96.75 144 LEU A CA 1
ATOM 1079 C C . LEU A 1 144 ? -9.939 11.717 11.778 1.00 96.75 144 LEU A C 1
ATOM 1081 O O . LEU A 1 144 ? -10.624 11.484 10.790 1.00 96.75 144 LEU A O 1
ATOM 1085 N N . GLY A 1 145 ? -10.217 12.709 12.632 1.00 94.81 145 GLY A N 1
ATOM 1086 C CA . GLY A 1 145 ? -11.277 13.690 12.391 1.00 94.81 145 GLY A CA 1
ATOM 1087 C C . GLY A 1 145 ? -11.070 14.423 11.067 1.00 94.81 145 GLY A C 1
ATOM 1088 O O . GLY A 1 145 ? -11.945 14.385 10.212 1.00 94.81 145 GLY A O 1
ATOM 1089 N N . SER A 1 146 ? -9.869 14.967 10.850 1.00 94.00 146 SER A N 1
ATOM 1090 C CA . SER A 1 146 ? -9.507 15.666 9.612 1.00 94.00 146 SER A CA 1
ATOM 1091 C C . SER A 1 146 ? -9.667 14.807 8.353 1.00 94.00 146 SER A C 1
ATOM 1093 O O . SER A 1 146 ? -10.080 15.334 7.325 1.00 94.00 146 SER A O 1
ATOM 1095 N N . ILE A 1 147 ? -9.346 13.509 8.416 1.00 95.31 147 ILE A N 1
ATOM 1096 C CA . ILE A 1 147 ? -9.524 12.572 7.291 1.00 95.31 147 ILE A CA 1
ATOM 1097 C C . ILE A 1 147 ? -11.007 12.419 6.938 1.00 95.31 147 ILE A C 1
ATOM 1099 O O . ILE A 1 147 ? -11.373 12.399 5.766 1.00 95.31 147 ILE A O 1
ATOM 1103 N N . LEU A 1 148 ? -11.868 12.304 7.949 1.00 94.12 148 LEU A N 1
ATOM 1104 C CA . LEU A 1 148 ? -13.309 12.157 7.742 1.00 94.12 148 LEU A CA 1
ATOM 1105 C C . LEU A 1 148 ? -13.935 13.469 7.250 1.00 94.12 148 LEU A C 1
ATOM 1107 O O . LEU A 1 148 ? -14.759 13.451 6.337 1.00 94.12 148 LEU A O 1
ATOM 1111 N N . ASP A 1 149 ? -13.508 14.603 7.805 1.00 91.62 149 ASP A N 1
ATOM 1112 C CA . ASP A 1 149 ? -14.016 15.931 7.452 1.00 91.62 149 ASP A CA 1
ATOM 1113 C C . ASP A 1 149 ? -13.638 16.339 6.015 1.00 91.62 149 ASP A C 1
ATOM 1115 O O . ASP A 1 149 ? -14.394 17.058 5.361 1.00 91.62 149 ASP A O 1
ATOM 1119 N N . SER A 1 150 ? -12.515 15.839 5.480 1.00 89.44 150 SER A N 1
ATOM 1120 C CA . SER A 1 150 ? -12.120 16.035 4.075 1.00 89.44 150 SER A CA 1
ATOM 1121 C C . SER A 1 150 ? -12.828 15.092 3.090 1.00 89.44 150 SER A C 1
ATOM 1123 O O . SER A 1 150 ? -12.544 15.102 1.890 1.00 89.44 150 SER A O 1
ATOM 1125 N N . GLY A 1 151 ? -13.785 14.286 3.565 1.00 90.38 151 GLY A N 1
ATOM 1126 C CA . GLY A 1 151 ? -14.532 13.333 2.746 1.00 90.38 151 GLY A CA 1
ATOM 1127 C C . GLY A 1 151 ? -13.778 12.034 2.455 1.00 90.38 151 GLY A C 1
ATOM 1128 O O . GLY A 1 151 ? -14.113 11.360 1.475 1.00 90.38 151 GLY A O 1
ATOM 1129 N N . GLY A 1 152 ? -12.766 11.717 3.269 1.00 95.19 152 GLY A N 1
ATOM 1130 C CA . GLY A 1 152 ? -12.131 10.406 3.354 1.00 95.19 152 GLY A CA 1
ATOM 1131 C C . GLY A 1 152 ? -12.902 9.426 4.235 1.00 95.19 152 GLY A C 1
ATOM 1132 O O . GLY A 1 152 ? -14.023 9.689 4.676 1.00 95.19 152 GLY A O 1
ATOM 1133 N N . ALA A 1 153 ? -12.290 8.272 4.486 1.00 96.69 153 ALA A N 1
ATOM 1134 C CA . ALA A 1 153 ? -12.913 7.190 5.237 1.00 96.69 153 ALA A CA 1
ATOM 1135 C C . ALA A 1 153 ? -11.931 6.515 6.196 1.00 96.69 153 ALA A C 1
ATOM 1137 O O . ALA A 1 153 ? -10.711 6.633 6.074 1.00 96.69 153 ALA A O 1
ATOM 1138 N N . ALA A 1 154 ? -12.478 5.773 7.153 1.00 97.50 154 ALA A N 1
ATOM 1139 C CA . ALA A 1 154 ? -11.718 4.884 8.013 1.00 97.50 154 ALA A CA 1
ATOM 1140 C C . ALA A 1 154 ? -12.368 3.504 8.060 1.00 97.50 154 ALA A C 1
ATOM 1142 O O . ALA A 1 154 ? -13.590 3.401 8.180 1.00 97.50 154 ALA A O 1
ATOM 1143 N N . VAL A 1 155 ? -11.553 2.453 8.000 1.00 97.94 155 VAL A N 1
ATOM 1144 C CA . VAL A 1 155 ? -12.008 1.060 7.972 1.00 97.94 155 VAL A CA 1
ATOM 1145 C C . VAL A 1 155 ? -11.344 0.215 9.049 1.00 97.94 155 VAL A C 1
ATOM 1147 O O . VAL A 1 155 ? -10.219 0.486 9.472 1.00 97.94 155 VAL A O 1
ATOM 1150 N N . SER A 1 156 ? -12.040 -0.825 9.505 1.00 97.88 156 SER A N 1
ATOM 1151 C CA . SER A 1 156 ? -11.470 -1.838 10.391 1.00 97.88 156 SER A CA 1
ATOM 1152 C C . SER A 1 156 ? -12.162 -3.193 10.257 1.00 97.88 156 SER A C 1
ATOM 1154 O O . SER A 1 156 ? -13.362 -3.277 10.011 1.00 97.88 156 SER A O 1
ATOM 1156 N N . LEU A 1 157 ? -11.420 -4.269 10.529 1.00 96.94 157 LEU A N 1
ATOM 1157 C CA . LEU A 1 157 ? -11.974 -5.616 10.733 1.00 96.94 157 LEU A CA 1
ATOM 1158 C C . LEU A 1 157 ? -12.718 -5.750 12.068 1.00 96.94 157 LEU A C 1
ATOM 1160 O O . LEU A 1 157 ? -13.408 -6.740 12.312 1.00 96.94 157 LEU A O 1
ATOM 1164 N N . TYR A 1 158 ? -12.545 -4.782 12.966 1.00 95.31 158 TYR A N 1
ATOM 1165 C CA . TYR A 1 158 ? -12.954 -4.903 14.352 1.00 95.31 158 TYR A CA 1
ATOM 1166 C C . TYR A 1 158 ? -14.113 -3.974 14.669 1.00 95.31 158 TYR A C 1
ATOM 1168 O O . TYR A 1 158 ? -14.096 -2.784 14.360 1.00 95.31 158 TYR A O 1
ATOM 1176 N N . ARG A 1 159 ? -15.114 -4.527 15.353 1.00 92.06 159 ARG A N 1
ATOM 1177 C CA . ARG A 1 159 ? -16.281 -3.768 15.798 1.00 92.06 159 ARG A CA 1
ATOM 1178 C C . ARG A 1 159 ? -15.888 -2.633 16.758 1.00 92.06 159 ARG A C 1
ATOM 1180 O O . ARG A 1 159 ? -14.894 -2.782 17.487 1.00 92.06 159 ARG A O 1
ATOM 1187 N N . PRO A 1 160 ? -16.694 -1.560 16.842 1.00 91.38 160 PRO A N 1
ATOM 1188 C CA . PRO A 1 160 ? -16.583 -0.547 17.890 1.00 91.38 160 PRO A CA 1
ATOM 1189 C C . PRO A 1 160 ? -16.390 -1.151 19.295 1.00 91.38 160 PRO A C 1
ATOM 1191 O O . PRO A 1 160 ? -17.024 -2.146 19.652 1.00 91.38 160 PRO A O 1
ATOM 1194 N N . GLY A 1 161 ? -15.483 -0.568 20.080 1.00 90.50 161 GLY A N 1
ATOM 1195 C CA . GLY A 1 161 ? -15.098 -1.018 21.423 1.00 90.50 161 GLY A CA 1
ATOM 1196 C C . GLY A 1 161 ? -13.949 -2.036 21.456 1.00 90.50 161 GLY A C 1
ATOM 1197 O O . GLY A 1 161 ? -13.474 -2.392 22.534 1.00 90.50 161 GLY A O 1
ATOM 1198 N N . THR A 1 162 ? -13.466 -2.504 20.300 1.00 93.12 162 THR A N 1
ATOM 1199 C CA . THR A 1 162 ? -12.292 -3.389 20.226 1.00 93.12 162 THR A CA 1
ATOM 1200 C C . THR A 1 162 ? -11.004 -2.581 20.370 1.00 93.12 162 THR A C 1
ATOM 1202 O O . THR A 1 162 ? -10.766 -1.664 19.588 1.00 93.12 162 THR A O 1
ATOM 1205 N N . ALA A 1 163 ? -10.153 -2.930 21.336 1.00 95.94 163 ALA A N 1
ATOM 1206 C CA . ALA A 1 163 ? -8.849 -2.296 21.529 1.00 95.94 163 ALA A CA 1
ATOM 1207 C C . ALA A 1 163 ? -7.784 -2.842 20.560 1.00 95.94 163 ALA A C 1
ATOM 1209 O O . ALA A 1 163 ? -7.872 -3.980 20.098 1.00 95.94 163 ALA A O 1
ATOM 1210 N N . ALA A 1 164 ? -6.749 -2.038 20.302 1.00 96.50 164 ALA A N 1
ATOM 1211 C CA . ALA A 1 164 ? -5.593 -2.475 19.528 1.00 96.50 164 ALA A CA 1
ATOM 1212 C C . ALA A 1 164 ? -4.749 -3.501 20.305 1.00 96.50 164 ALA A C 1
ATOM 1214 O O . ALA A 1 164 ? -4.590 -3.414 21.524 1.00 96.50 164 ALA A O 1
ATOM 1215 N N . SER A 1 165 ? -4.179 -4.459 19.584 1.00 95.75 165 SER A N 1
ATOM 1216 C CA . SER A 1 165 ? -3.254 -5.477 20.078 1.00 95.75 165 SER A CA 1
ATOM 1217 C C . SER A 1 165 ? -2.238 -5.824 18.985 1.00 95.75 165 SER A C 1
ATOM 1219 O O . SER A 1 165 ? -2.443 -5.492 17.821 1.00 95.75 165 SER A O 1
ATOM 1221 N N . GLY A 1 166 ? -1.171 -6.558 19.314 1.00 94.00 166 GLY A N 1
ATOM 1222 C CA . GLY A 1 166 ? -0.207 -7.011 18.300 1.00 94.00 166 GLY A CA 1
ATOM 1223 C C . GLY A 1 166 ? -0.843 -7.819 17.158 1.00 94.00 166 GLY A C 1
ATOM 1224 O O . GLY A 1 166 ? -0.433 -7.690 16.010 1.00 94.00 166 GLY A O 1
ATOM 1225 N N . ALA A 1 167 ? -1.882 -8.612 17.443 1.00 94.88 167 ALA A N 1
ATOM 1226 C CA . ALA A 1 167 ? -2.591 -9.374 16.415 1.00 94.88 167 ALA A CA 1
ATOM 1227 C C . ALA A 1 167 ? -3.408 -8.466 15.484 1.00 94.88 167 ALA A C 1
ATOM 1229 O O . ALA A 1 167 ? -3.427 -8.677 14.274 1.00 94.88 167 ALA A O 1
ATOM 1230 N N . THR A 1 168 ? -4.055 -7.441 16.040 1.00 96.69 168 THR A N 1
ATOM 1231 C CA . THR A 1 168 ? -4.899 -6.534 15.255 1.00 96.69 168 THR A CA 1
ATOM 1232 C C . THR A 1 168 ? -4.068 -5.574 14.408 1.00 96.69 168 THR A C 1
ATOM 1234 O O . THR A 1 168 ? -4.505 -5.203 13.326 1.00 96.69 168 THR A O 1
ATOM 1237 N N . LEU A 1 169 ? -2.850 -5.242 14.854 1.00 95.56 169 LEU A N 1
ATOM 1238 C CA . LEU A 1 169 ? -1.868 -4.465 14.091 1.00 95.56 169 LEU A CA 1
ATOM 1239 C C . LEU A 1 169 ? -1.357 -5.228 12.861 1.00 95.56 169 LEU A C 1
ATOM 1241 O O . LEU A 1 169 ? -1.271 -4.663 11.774 1.00 95.56 169 LEU A O 1
ATOM 1245 N N . LYS A 1 170 ? -1.085 -6.532 12.998 1.00 95.38 170 LYS A N 1
ATOM 1246 C CA . LYS A 1 170 ? -0.752 -7.380 11.841 1.00 95.38 170 LYS A CA 1
ATOM 1247 C C . LYS A 1 170 ? -1.929 -7.500 10.876 1.00 95.38 170 LYS A C 1
ATOM 1249 O O . LYS A 1 170 ? -1.750 -7.372 9.672 1.00 95.38 170 LYS A O 1
ATOM 1254 N N . ALA A 1 171 ? -3.139 -7.696 11.400 1.00 96.19 171 ALA A N 1
ATOM 1255 C CA . ALA A 1 171 ? -4.335 -7.801 10.570 1.00 96.19 171 ALA A CA 1
ATOM 1256 C C . ALA A 1 171 ? -4.639 -6.501 9.804 1.00 96.19 171 ALA A C 1
ATOM 1258 O O . ALA A 1 171 ? -5.027 -6.564 8.642 1.00 96.19 171 ALA A O 1
ATOM 1259 N N . SER A 1 172 ? -4.424 -5.325 10.408 1.00 97.62 172 SER A N 1
ATOM 1260 C CA . SER A 1 172 ? -4.565 -4.047 9.697 1.00 97.62 172 SER A CA 1
ATOM 1261 C C . SER A 1 172 ? -3.488 -3.837 8.635 1.00 97.62 172 SER A C 1
ATOM 1263 O O . SER A 1 172 ? -3.786 -3.235 7.614 1.00 97.62 172 SER A O 1
ATOM 1265 N N . ALA A 1 173 ? -2.265 -4.340 8.839 1.00 97.00 173 ALA A N 1
ATOM 1266 C CA . ALA A 1 173 ? -1.207 -4.291 7.826 1.00 97.00 173 ALA A CA 1
ATOM 1267 C C . ALA A 1 173 ? -1.559 -5.148 6.594 1.00 97.00 173 ALA A C 1
ATOM 1269 O O . ALA A 1 173 ? -1.416 -4.693 5.463 1.00 97.00 173 ALA A O 1
ATOM 1270 N N . VAL A 1 174 ? -2.111 -6.347 6.815 1.00 97.06 174 VAL A N 1
ATOM 1271 C CA . VAL A 1 174 ? -2.644 -7.200 5.737 1.00 97.06 174 VAL A CA 1
ATOM 1272 C C . VAL A 1 174 ? -3.808 -6.514 5.021 1.00 97.06 174 VAL A C 1
ATOM 1274 O O . VAL A 1 174 ? -3.839 -6.472 3.794 1.00 97.06 174 VAL A O 1
ATOM 1277 N N . LEU A 1 175 ? -4.746 -5.933 5.778 1.00 98.19 175 LEU A N 1
ATOM 1278 C CA . LEU A 1 175 ? -5.878 -5.213 5.199 1.00 98.19 175 LEU A CA 1
ATOM 1279 C C . LEU A 1 175 ? -5.423 -3.999 4.373 1.00 98.19 175 LEU A C 1
ATOM 1281 O O . LEU A 1 175 ? -5.972 -3.766 3.303 1.00 98.19 175 LEU A O 1
ATOM 1285 N N . LEU A 1 176 ? -4.420 -3.251 4.846 1.00 98.44 176 LEU A N 1
ATOM 1286 C CA . LEU A 1 176 ? -3.841 -2.115 4.127 1.00 98.44 176 LEU A CA 1
ATOM 1287 C C . LEU A 1 176 ? -3.335 -2.537 2.743 1.00 98.44 176 LEU A C 1
ATOM 1289 O O . LEU A 1 176 ? -3.706 -1.918 1.751 1.00 98.44 176 LEU A O 1
ATOM 1293 N N . ALA A 1 177 ? -2.533 -3.602 2.677 1.00 97.94 177 ALA A N 1
ATOM 1294 C CA . ALA A 1 177 ? -2.009 -4.116 1.414 1.00 97.94 177 ALA A CA 1
ATOM 1295 C C . ALA A 1 177 ? -3.124 -4.625 0.486 1.00 97.94 177 ALA A C 1
ATOM 1297 O O . ALA A 1 177 ? -3.098 -4.360 -0.712 1.00 97.94 177 ALA A O 1
ATOM 1298 N N . ALA A 1 178 ? -4.134 -5.302 1.039 1.00 97.75 178 ALA A N 1
ATOM 1299 C CA . ALA A 1 178 ? -5.243 -5.847 0.258 1.00 97.75 178 ALA A CA 1
ATOM 1300 C C . ALA A 1 178 ? -6.156 -4.772 -0.351 1.00 97.75 178 ALA A C 1
ATOM 1302 O O . ALA A 1 178 ? -6.672 -4.953 -1.453 1.00 97.75 178 ALA A O 1
ATOM 1303 N N . LEU A 1 179 ? -6.350 -3.656 0.357 1.00 97.56 179 LEU A N 1
ATOM 1304 C CA . LEU A 1 179 ? -7.139 -2.518 -0.118 1.00 97.56 179 LEU A CA 1
ATOM 1305 C C . LEU A 1 179 ? -6.376 -1.629 -1.103 1.00 97.56 179 LEU A C 1
ATOM 1307 O O . LEU A 1 179 ? -7.005 -0.847 -1.812 1.00 97.56 179 LEU A O 1
ATOM 1311 N N . ALA A 1 180 ? -5.047 -1.716 -1.133 1.00 97.19 180 ALA A N 1
ATOM 1312 C CA . ALA A 1 180 ? -4.215 -0.874 -1.972 1.00 97.19 180 ALA A CA 1
ATOM 1313 C C . ALA A 1 180 ? -3.974 -1.488 -3.361 1.00 97.19 180 ALA A C 1
ATOM 1315 O O . ALA A 1 180 ? -3.825 -2.699 -3.537 1.00 97.19 180 ALA A O 1
ATOM 1316 N N . ARG A 1 181 ? -3.886 -0.611 -4.361 1.00 95.94 181 ARG A N 1
ATOM 1317 C CA . ARG A 1 181 ? -3.451 -0.913 -5.729 1.00 95.94 181 ARG A CA 1
ATOM 1318 C C . ARG A 1 181 ? -1.936 -1.037 -5.843 1.00 95.94 181 ARG A C 1
ATOM 1320 O O . ARG A 1 181 ? -1.467 -1.781 -6.693 1.00 95.94 181 ARG A O 1
ATOM 1327 N N . ALA A 1 182 ? -1.200 -0.312 -5.007 1.00 96.62 182 ALA A N 1
ATOM 1328 C CA . ALA A 1 182 ? 0.254 -0.353 -4.885 1.00 96.62 182 ALA A CA 1
ATOM 1329 C C . ALA A 1 182 ? 0.663 0.026 -3.453 1.00 96.62 182 ALA A C 1
ATOM 1331 O O . ALA A 1 182 ? -0.103 0.687 -2.742 1.00 96.62 182 ALA A O 1
ATOM 1332 N N . LEU A 1 183 ? 1.864 -0.370 -3.032 1.00 97.88 183 LEU A N 1
ATOM 1333 C CA . LEU A 1 183 ? 2.410 -0.044 -1.715 1.00 97.88 183 LEU A CA 1
ATOM 1334 C C . LEU A 1 183 ? 3.788 0.609 -1.833 1.00 97.88 183 LEU A C 1
ATOM 1336 O O . LEU A 1 183 ? 4.613 0.217 -2.653 1.00 97.88 183 LEU A O 1
ATOM 1340 N N . ILE A 1 184 ? 4.032 1.601 -0.982 1.00 98.00 184 ILE A N 1
ATOM 1341 C CA . ILE A 1 184 ? 5.290 2.327 -0.853 1.00 98.00 184 ILE A CA 1
ATOM 1342 C C . ILE A 1 184 ? 5.793 2.155 0.573 1.00 98.00 184 ILE A C 1
ATOM 1344 O O . ILE A 1 184 ? 5.177 2.627 1.535 1.00 98.00 184 ILE A O 1
ATOM 1348 N N . LEU A 1 185 ? 6.935 1.488 0.696 1.00 97.69 185 LEU A N 1
ATOM 1349 C CA . LEU A 1 185 ? 7.653 1.310 1.943 1.00 97.69 185 LEU A CA 1
ATOM 1350 C C . LEU A 1 185 ? 8.761 2.362 2.050 1.00 97.69 185 LEU A C 1
ATOM 1352 O O . LEU A 1 185 ? 9.817 2.260 1.420 1.00 97.69 185 LEU A O 1
ATOM 1356 N N . VAL A 1 1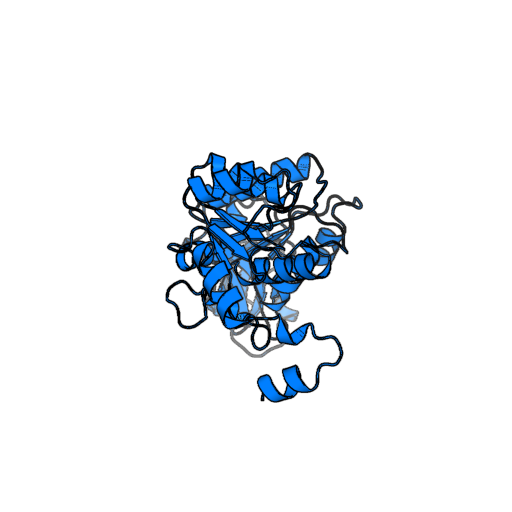86 ? 8.519 3.393 2.858 1.00 97.19 186 VAL A N 1
ATOM 1357 C CA . VAL A 1 186 ? 9.413 4.560 2.930 1.00 97.19 186 VAL A CA 1
ATOM 1358 C C . VAL A 1 186 ? 10.689 4.255 3.709 1.00 97.19 186 VAL A C 1
ATOM 1360 O O . VAL A 1 186 ? 11.782 4.618 3.292 1.00 97.19 186 VAL A O 1
ATOM 1363 N N . GLU A 1 187 ? 10.554 3.603 4.856 1.00 96.25 187 GLU A N 1
ATOM 1364 C CA . GLU A 1 187 ? 11.666 3.219 5.726 1.00 96.25 187 GLU A CA 1
ATOM 1365 C C . GLU A 1 187 ? 11.137 2.182 6.712 1.00 96.25 187 GLU A C 1
ATOM 1367 O O . GLU A 1 187 ? 10.151 2.460 7.390 1.00 96.25 187 GLU A O 1
ATOM 1372 N N . ALA A 1 188 ? 11.741 1.002 6.805 1.00 95.81 188 ALA A N 1
ATOM 1373 C CA . ALA A 1 188 ? 11.317 -0.016 7.756 1.00 95.81 188 ALA A CA 1
ATOM 1374 C C . ALA A 1 188 ? 12.469 -0.890 8.254 1.00 95.81 188 ALA A C 1
ATOM 1376 O O . ALA A 1 188 ? 13.371 -1.270 7.505 1.00 95.81 188 ALA A O 1
ATOM 1377 N N . LEU A 1 189 ? 12.381 -1.265 9.530 1.00 95.19 189 LEU A N 1
ATOM 1378 C CA . LEU A 1 189 ? 13.144 -2.366 10.119 1.00 95.19 189 LEU A CA 1
ATOM 1379 C C . LEU A 1 189 ? 12.601 -3.720 9.636 1.00 95.19 189 LEU A C 1
ATOM 1381 O O . LEU A 1 189 ? 11.405 -3.857 9.406 1.00 95.19 189 LEU A O 1
ATOM 1385 N N . ASP A 1 190 ? 13.437 -4.756 9.584 1.00 87.56 190 ASP A N 1
ATOM 1386 C CA . ASP A 1 190 ? 13.056 -6.054 8.997 1.00 87.56 190 ASP A CA 1
ATOM 1387 C C . ASP A 1 190 ? 11.899 -6.809 9.707 1.00 87.56 190 ASP A C 1
ATOM 1389 O O . ASP A 1 190 ? 11.272 -7.714 9.156 1.00 87.56 190 ASP A O 1
ATOM 1393 N N . HIS A 1 191 ? 11.556 -6.434 10.942 1.00 86.56 191 HIS A N 1
ATOM 1394 C CA . HIS A 1 191 ? 10.582 -7.163 11.769 1.00 86.56 191 HIS A CA 1
ATOM 1395 C C . HIS A 1 191 ? 9.516 -6.259 12.408 1.00 86.56 191 HIS A C 1
ATOM 1397 O O . HIS A 1 191 ? 9.138 -6.454 13.566 1.00 86.56 191 HIS A O 1
ATOM 1403 N N . VAL A 1 192 ? 9.026 -5.258 11.670 1.00 90.06 192 VAL A N 1
ATOM 1404 C CA . VAL A 1 192 ? 7.960 -4.340 12.128 1.00 90.06 192 VAL A CA 1
ATOM 1405 C C . VAL A 1 192 ? 6.676 -4.500 11.324 1.00 90.06 192 VAL A C 1
ATOM 1407 O O . VAL A 1 192 ? 6.664 -5.150 10.284 1.00 90.06 192 VAL A O 1
ATOM 1410 N N . GLU A 1 193 ? 5.571 -3.913 11.795 1.00 88.38 193 GLU A N 1
ATOM 1411 C CA . GLU A 1 193 ? 4.260 -4.098 11.158 1.00 88.38 193 GLU A CA 1
ATOM 1412 C C . GLU A 1 193 ? 4.216 -3.654 9.689 1.00 88.38 193 GLU A C 1
ATOM 1414 O O . GLU A 1 193 ? 3.550 -4.311 8.893 1.00 88.38 193 GLU A O 1
ATOM 1419 N N . ALA A 1 194 ? 4.974 -2.620 9.310 1.00 94.25 194 ALA A N 1
ATOM 1420 C CA . ALA A 1 194 ? 5.083 -2.175 7.919 1.00 94.25 194 ALA A CA 1
ATOM 1421 C C . ALA A 1 194 ? 5.629 -3.271 6.980 1.00 94.25 194 ALA A C 1
ATOM 1423 O O . ALA A 1 194 ? 5.191 -3.366 5.836 1.00 94.25 194 ALA A O 1
ATOM 1424 N N . MET A 1 195 ? 6.509 -4.156 7.472 1.00 96.25 195 MET A N 1
ATOM 1425 C CA . MET A 1 195 ? 7.012 -5.284 6.678 1.00 96.25 195 MET A CA 1
ATOM 1426 C C . MET A 1 195 ? 5.935 -6.328 6.400 1.00 96.25 195 MET A C 1
ATOM 1428 O O . MET A 1 195 ? 5.930 -6.891 5.316 1.00 96.25 195 MET A O 1
ATOM 1432 N N . TYR A 1 196 ? 4.973 -6.534 7.306 1.00 95.62 196 TYR A N 1
ATOM 1433 C CA . TYR A 1 196 ? 3.845 -7.434 7.030 1.00 95.62 196 TYR A CA 1
ATOM 1434 C C . TYR A 1 196 ? 2.953 -6.893 5.907 1.00 95.62 196 TYR A C 1
ATOM 1436 O O . TYR A 1 196 ? 2.405 -7.675 5.136 1.00 95.62 196 TYR A O 1
ATOM 1444 N N . ALA A 1 197 ? 2.798 -5.567 5.806 1.00 97.56 197 ALA A N 1
ATOM 1445 C CA . ALA A 1 197 ? 2.078 -4.959 4.690 1.00 97.56 197 ALA A CA 1
ATOM 1446 C C . ALA A 1 197 ? 2.858 -5.129 3.376 1.00 97.56 197 ALA A C 1
ATOM 1448 O O . ALA A 1 197 ? 2.267 -5.487 2.364 1.00 97.56 197 ALA A O 1
ATOM 1449 N N . ALA A 1 198 ? 4.180 -4.929 3.398 1.00 97.69 198 ALA A N 1
ATOM 1450 C CA . ALA A 1 198 ? 5.032 -5.118 2.224 1.00 97.69 198 ALA A CA 1
ATOM 1451 C C . ALA A 1 198 ? 5.064 -6.581 1.745 1.00 97.69 198 ALA A C 1
ATOM 1453 O O . ALA A 1 198 ? 4.887 -6.838 0.561 1.00 97.69 198 ALA A O 1
ATOM 1454 N N . GLU A 1 199 ? 5.215 -7.545 2.654 1.00 96.44 199 GLU A N 1
ATOM 1455 C CA . GLU A 1 199 ? 5.160 -8.979 2.335 1.00 96.44 199 GLU A CA 1
ATOM 1456 C C . GLU A 1 199 ? 3.794 -9.372 1.767 1.00 96.44 199 GLU A C 1
ATOM 1458 O O . GLU A 1 199 ? 3.721 -10.028 0.734 1.00 96.44 199 GLU A O 1
ATOM 1463 N N . MET A 1 200 ? 2.703 -8.889 2.369 1.00 97.31 200 MET A N 1
ATOM 1464 C CA . MET A 1 200 ? 1.363 -9.126 1.833 1.00 97.31 200 MET A CA 1
ATOM 1465 C C . MET A 1 200 ? 1.164 -8.475 0.456 1.00 97.31 200 MET A C 1
ATOM 1467 O O . MET A 1 200 ? 0.467 -9.029 -0.386 1.00 97.31 200 MET A O 1
ATOM 1471 N N . ALA A 1 201 ? 1.770 -7.314 0.193 1.00 96.88 201 ALA A N 1
ATOM 1472 C CA . ALA A 1 201 ? 1.737 -6.706 -1.135 1.00 96.88 201 ALA A CA 1
ATOM 1473 C C . ALA A 1 201 ? 2.418 -7.612 -2.175 1.00 96.88 201 ALA A C 1
ATOM 1475 O O . ALA A 1 201 ? 1.861 -7.802 -3.253 1.00 96.88 201 ALA A O 1
ATOM 1476 N N . VAL A 1 202 ? 3.553 -8.230 -1.833 1.00 95.38 202 VAL A N 1
ATOM 1477 C CA . VAL A 1 202 ? 4.225 -9.227 -2.685 1.00 95.38 202 VAL A CA 1
ATOM 1478 C C . VAL A 1 202 ? 3.325 -10.446 -2.920 1.00 95.38 202 VAL A C 1
ATOM 1480 O O . VAL A 1 202 ? 3.113 -10.823 -4.074 1.00 95.38 202 VAL A O 1
ATOM 1483 N N . ASP A 1 203 ? 2.743 -11.007 -1.854 1.00 95.00 203 ASP A N 1
ATOM 1484 C CA . ASP A 1 203 ? 1.855 -12.180 -1.917 1.00 95.00 203 ASP A CA 1
ATOM 1485 C C . ASP A 1 203 ? 0.598 -11.924 -2.769 1.00 95.00 203 ASP A C 1
ATOM 1487 O O . ASP A 1 203 ? 0.108 -12.819 -3.454 1.00 95.00 203 ASP A O 1
ATOM 1491 N N . LEU A 1 204 ? 0.076 -10.692 -2.748 1.00 94.69 204 LEU A N 1
ATOM 1492 C CA . LEU A 1 204 ? -1.082 -10.255 -3.538 1.00 94.69 204 LEU A CA 1
ATOM 1493 C C . LEU A 1 204 ? -0.703 -9.692 -4.918 1.00 94.69 204 LEU A C 1
ATOM 1495 O O . LEU A 1 204 ? -1.558 -9.126 -5.609 1.00 94.69 204 LEU A O 1
ATOM 1499 N N . HIS A 1 205 ? 0.571 -9.798 -5.304 1.00 93.19 205 HIS A N 1
ATOM 1500 C CA . HIS A 1 205 ? 1.123 -9.261 -6.550 1.00 93.19 205 HIS A CA 1
ATOM 1501 C C . HIS A 1 205 ? 0.795 -7.776 -6.771 1.00 93.19 205 HIS A C 1
ATOM 1503 O O . HIS A 1 205 ? 0.541 -7.323 -7.890 1.00 93.19 205 HIS A O 1
ATOM 1509 N N . ARG A 1 206 ? 0.775 -7.000 -5.686 1.00 94.25 206 ARG A N 1
ATOM 1510 C CA . ARG A 1 206 ? 0.667 -5.546 -5.735 1.00 94.25 206 ARG A CA 1
ATOM 1511 C C . ARG A 1 206 ? 2.038 -4.951 -6.045 1.00 94.25 206 ARG A C 1
ATOM 1513 O O . ARG A 1 206 ? 3.016 -5.332 -5.399 1.00 94.25 206 ARG A O 1
ATOM 1520 N N . PRO A 1 207 ? 2.120 -3.992 -6.984 1.00 95.19 207 PRO A N 1
ATOM 1521 C CA . PRO A 1 207 ? 3.318 -3.198 -7.185 1.00 95.19 207 PRO A CA 1
ATOM 1522 C C . PRO A 1 207 ? 3.836 -2.638 -5.861 1.00 95.19 207 PRO A C 1
ATOM 1524 O O . PRO A 1 207 ? 3.104 -1.955 -5.137 1.00 95.19 207 PRO A O 1
ATOM 1527 N N . LEU A 1 208 ? 5.090 -2.951 -5.550 1.00 96.12 208 LEU A N 1
ATOM 1528 C CA . LEU A 1 208 ? 5.755 -2.537 -4.323 1.00 96.12 208 LEU A CA 1
ATOM 1529 C C . LEU A 1 208 ? 6.946 -1.657 -4.681 1.00 96.12 208 LEU A C 1
ATOM 1531 O O . LEU A 1 208 ? 7.808 -2.059 -5.457 1.00 96.12 208 LEU A O 1
ATOM 1535 N N . LEU A 1 209 ? 7.009 -0.470 -4.089 1.00 96.06 209 LEU A N 1
ATOM 1536 C CA . LEU A 1 209 ? 8.189 0.383 -4.108 1.00 96.06 209 LEU A CA 1
ATOM 1537 C C . LEU A 1 209 ? 8.790 0.422 -2.713 1.00 96.06 209 LEU A C 1
ATOM 1539 O O . LEU A 1 209 ? 8.089 0.655 -1.729 1.00 96.06 209 LEU A O 1
ATOM 1543 N N . ALA A 1 210 ? 10.098 0.226 -2.634 1.00 95.69 210 ALA A N 1
ATOM 1544 C CA . ALA A 1 210 ? 10.861 0.447 -1.421 1.00 95.69 210 ALA A CA 1
ATOM 1545 C C . ALA A 1 210 ? 11.849 1.580 -1.684 1.00 95.69 210 ALA A C 1
ATOM 1547 O O . ALA A 1 210 ? 12.596 1.553 -2.663 1.00 95.69 210 ALA A O 1
ATOM 1548 N N . ALA A 1 211 ? 11.869 2.582 -0.804 1.00 93.38 211 ALA A N 1
ATOM 1549 C CA . ALA A 1 211 ? 12.898 3.608 -0.897 1.00 93.38 211 ALA A CA 1
ATOM 1550 C C . ALA A 1 211 ? 14.291 2.959 -0.711 1.00 93.38 211 ALA A C 1
ATOM 1552 O O . ALA A 1 211 ? 14.406 2.029 0.099 1.00 93.38 211 ALA A O 1
ATOM 1553 N N . PRO A 1 212 ? 15.346 3.452 -1.390 1.00 90.88 212 PRO A N 1
ATOM 1554 C CA . PRO A 1 212 ? 16.698 2.935 -1.264 1.00 90.88 212 PRO A CA 1
ATOM 1555 C C . PRO A 1 212 ? 17.145 2.843 0.191 1.00 90.88 212 PRO A C 1
ATOM 1557 O O . PRO A 1 212 ? 16.996 3.796 0.969 1.00 90.88 212 PRO A O 1
ATOM 1560 N N . ALA A 1 213 ? 17.745 1.706 0.534 1.00 87.19 213 ALA A N 1
ATOM 1561 C CA . ALA A 1 213 ? 18.342 1.506 1.840 1.00 87.19 213 ALA A CA 1
ATOM 1562 C C . ALA A 1 213 ? 19.503 2.489 2.057 1.00 87.19 213 ALA A C 1
ATOM 1564 O O . ALA A 1 213 ? 20.358 2.690 1.195 1.00 87.19 213 ALA A O 1
ATOM 1565 N N . THR A 1 214 ? 19.549 3.099 3.237 1.00 83.75 214 THR A N 1
ATOM 1566 C CA . THR A 1 214 ? 20.598 4.048 3.642 1.00 83.75 214 THR A CA 1
ATOM 1567 C C . THR A 1 214 ? 21.856 3.352 4.170 1.00 83.75 214 THR A C 1
ATOM 1569 O O . THR A 1 214 ? 22.826 4.023 4.516 1.00 83.75 214 THR A O 1
ATOM 1572 N N . GLY A 1 215 ? 21.846 2.015 4.248 1.00 77.50 215 GLY A N 1
ATOM 1573 C CA . GLY A 1 215 ? 22.927 1.202 4.816 1.00 77.50 215 GLY A CA 1
ATOM 1574 C C . GLY A 1 215 ? 22.963 1.188 6.349 1.00 77.50 215 GLY A C 1
ATOM 1575 O O . GLY A 1 215 ? 23.845 0.562 6.934 1.00 77.50 215 GLY A O 1
ATOM 1576 N N . ASP A 1 216 ? 22.015 1.860 7.007 1.00 85.88 216 ASP A N 1
ATOM 1577 C CA . ASP A 1 216 ? 21.832 1.817 8.456 1.00 85.88 216 ASP A CA 1
ATOM 1578 C C . ASP A 1 216 ? 20.684 0.874 8.864 1.00 85.88 216 ASP A C 1
ATOM 1580 O O . ASP A 1 216 ? 19.970 0.311 8.034 1.00 85.88 216 ASP A O 1
ATOM 1584 N N . VAL A 1 217 ? 20.512 0.680 10.174 1.00 87.31 217 VAL A N 1
ATOM 1585 C CA . VAL A 1 217 ? 19.537 -0.277 10.710 1.00 87.31 217 VAL A CA 1
ATOM 1586 C C . VAL A 1 217 ? 18.085 0.086 10.374 1.00 87.31 217 VAL A C 1
ATOM 1588 O O . VAL A 1 217 ? 17.280 -0.824 10.177 1.00 87.31 217 VAL A O 1
ATOM 1591 N N . HIS A 1 218 ? 17.740 1.374 10.259 1.00 90.44 218 HIS A N 1
ATOM 1592 C CA . HIS A 1 218 ? 16.358 1.847 10.105 1.00 90.44 218 HIS A CA 1
ATOM 1593 C C . HIS A 1 218 ? 15.718 1.383 8.797 1.00 90.44 218 HIS A C 1
ATOM 1595 O O . HIS A 1 218 ? 14.497 1.259 8.757 1.00 90.44 218 HIS A O 1
ATOM 1601 N N . SER A 1 219 ? 16.530 1.101 7.771 1.00 93.50 219 SER A N 1
ATOM 1602 C CA . SER A 1 219 ? 16.101 0.645 6.443 1.00 93.50 219 SER A CA 1
ATOM 1603 C C . SER A 1 219 ? 16.457 -0.821 6.150 1.0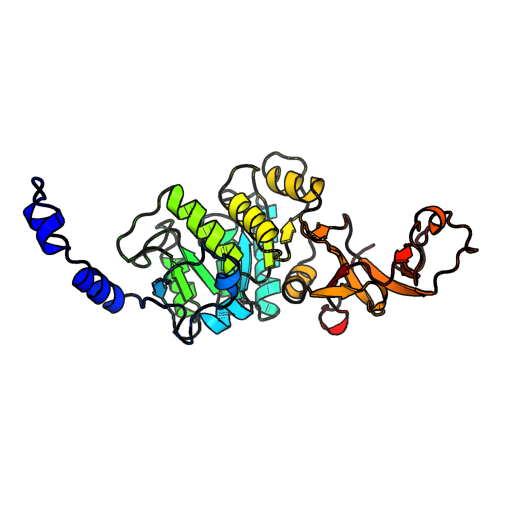0 93.50 219 SER A C 1
ATOM 1605 O O . SER A 1 219 ? 16.463 -1.239 4.995 1.00 93.50 219 SER A O 1
ATOM 1607 N N . SER A 1 220 ? 16.731 -1.629 7.181 1.00 95.19 220 SER A N 1
ATOM 1608 C CA . SER A 1 220 ? 17.054 -3.061 7.024 1.00 95.19 220 SER A CA 1
ATOM 1609 C C . SER A 1 220 ? 15.955 -3.877 6.328 1.00 95.19 220 SER A C 1
ATOM 1611 O O . SER A 1 220 ? 16.264 -4.789 5.566 1.00 95.19 220 SER A O 1
ATOM 1613 N N . GLY A 1 221 ? 14.684 -3.532 6.536 1.00 96.12 221 GLY A N 1
ATOM 1614 C CA . GLY A 1 221 ? 13.554 -4.137 5.833 1.00 96.12 221 GLY A CA 1
ATOM 1615 C C . GLY A 1 221 ? 13.494 -3.729 4.360 1.00 96.12 221 GLY A C 1
ATOM 1616 O O . GLY A 1 221 ? 13.285 -4.581 3.498 1.00 96.12 221 GLY A O 1
ATOM 1617 N N . ASN A 1 222 ? 13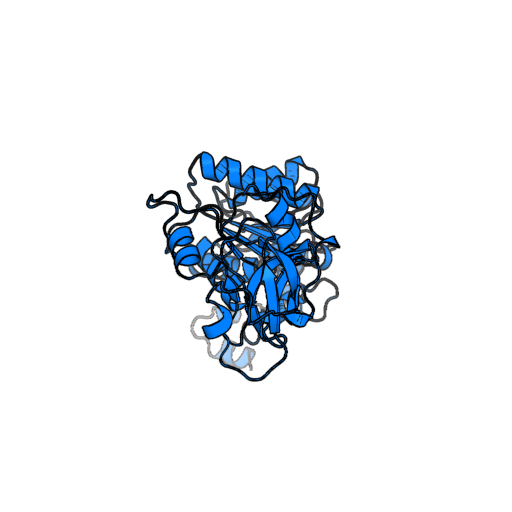.765 -2.453 4.053 1.00 96.38 222 ASN A N 1
ATOM 1618 C CA . ASN A 1 222 ? 13.915 -1.990 2.670 1.00 96.38 222 ASN A CA 1
ATOM 1619 C C . ASN A 1 222 ? 15.049 -2.748 1.970 1.00 96.38 222 ASN A C 1
ATOM 1621 O O . ASN A 1 222 ? 14.840 -3.267 0.880 1.00 96.38 222 ASN A O 1
ATOM 1625 N N . ALA A 1 223 ? 16.217 -2.859 2.613 1.00 95.56 223 ALA A N 1
ATOM 1626 C CA . ALA A 1 223 ? 17.356 -3.601 2.078 1.00 95.56 223 ALA A CA 1
ATOM 1627 C C . ALA A 1 223 ? 16.974 -5.049 1.752 1.00 95.56 223 ALA A C 1
ATOM 1629 O O . ALA A 1 223 ? 17.205 -5.489 0.634 1.00 95.56 223 ALA A O 1
ATOM 1630 N N . ARG A 1 224 ? 16.287 -5.755 2.665 1.00 95.56 224 ARG A N 1
ATOM 1631 C CA . ARG A 1 224 ? 15.831 -7.131 2.407 1.00 95.56 224 ARG A CA 1
ATOM 1632 C C . ARG A 1 224 ? 14.941 -7.233 1.164 1.00 95.56 224 ARG A C 1
ATOM 1634 O O . ARG A 1 224 ? 15.120 -8.156 0.375 1.00 95.56 224 ARG A O 1
ATOM 1641 N N . LEU A 1 225 ? 13.972 -6.330 1.000 1.00 95.69 225 LEU A N 1
ATOM 1642 C CA . LEU A 1 225 ? 13.062 -6.360 -0.153 1.00 95.69 225 LEU A CA 1
ATOM 1643 C C . LEU A 1 225 ? 13.794 -6.073 -1.463 1.00 95.69 225 LEU A C 1
ATOM 1645 O O . LEU A 1 225 ? 13.525 -6.732 -2.463 1.00 95.69 225 LEU A O 1
ATOM 1649 N N . LEU A 1 226 ? 14.722 -5.116 -1.448 1.00 94.69 226 LEU A N 1
ATOM 1650 C CA . LEU A 1 226 ? 15.509 -4.735 -2.618 1.00 94.69 226 LEU A CA 1
ATOM 1651 C C . LEU A 1 226 ? 16.518 -5.827 -3.005 1.00 94.69 226 LEU A C 1
ATOM 1653 O O . LEU A 1 226 ? 16.586 -6.203 -4.171 1.00 94.69 226 LEU A O 1
ATOM 1657 N N . ASP A 1 227 ? 17.232 -6.396 -2.032 1.00 94.06 227 ASP A N 1
ATOM 1658 C CA . ASP A 1 227 ? 18.175 -7.503 -2.242 1.00 94.06 227 ASP A CA 1
ATOM 1659 C C . ASP A 1 227 ? 17.460 -8.761 -2.757 1.00 94.06 227 ASP A C 1
ATOM 1661 O O . ASP A 1 227 ? 17.998 -9.504 -3.577 1.00 94.06 227 ASP A O 1
ATOM 1665 N N . GLY A 1 228 ? 16.229 -8.989 -2.292 1.00 94.06 228 GLY A N 1
ATOM 1666 C CA . GLY A 1 228 ? 15.357 -10.065 -2.756 1.00 94.06 228 GLY A CA 1
ATOM 1667 C C . GLY A 1 228 ? 14.628 -9.776 -4.068 1.00 94.06 228 GLY A C 1
ATOM 1668 O O . GLY A 1 228 ? 13.849 -10.625 -4.489 1.00 94.06 228 GLY A O 1
ATOM 1669 N N . ARG A 1 229 ? 14.839 -8.601 -4.685 1.00 94.31 229 ARG A N 1
ATOM 1670 C CA . ARG A 1 229 ? 14.146 -8.146 -5.905 1.00 94.31 229 ARG A CA 1
ATOM 1671 C C . ARG A 1 229 ? 12.617 -8.205 -5.810 1.00 94.31 229 ARG A C 1
ATOM 1673 O O . ARG A 1 229 ? 11.922 -8.498 -6.775 1.00 94.31 229 ARG A O 1
ATOM 1680 N N . LEU A 1 230 ? 12.082 -7.893 -4.633 1.00 94.94 230 LEU A N 1
ATOM 1681 C CA . LEU A 1 230 ? 10.646 -7.907 -4.337 1.00 94.94 230 LEU A CA 1
ATOM 1682 C C . LEU A 1 230 ? 9.988 -6.526 -4.463 1.00 94.94 230 LEU A C 1
ATOM 1684 O O . LEU A 1 230 ? 8.779 -6.403 -4.275 1.00 94.94 230 LEU A O 1
ATOM 1688 N N . ALA A 1 231 ? 10.774 -5.483 -4.733 1.00 95.25 231 ALA A N 1
ATOM 1689 C CA . ALA A 1 231 ? 10.297 -4.113 -4.814 1.00 95.25 231 ALA A CA 1
ATOM 1690 C C . ALA A 1 231 ? 11.099 -3.288 -5.822 1.00 95.25 231 ALA A C 1
ATOM 1692 O O . ALA A 1 231 ? 12.301 -3.489 -5.998 1.00 95.25 231 ALA A O 1
ATOM 1693 N N . VAL A 1 232 ? 10.439 -2.291 -6.405 1.00 93.00 232 VAL A N 1
ATOM 1694 C CA . VAL A 1 232 ? 11.078 -1.239 -7.190 1.00 93.00 232 VAL A CA 1
ATOM 1695 C C . VAL A 1 232 ? 11.950 -0.374 -6.282 1.00 93.00 232 VAL A C 1
ATOM 1697 O O . VAL A 1 232 ? 11.467 0.162 -5.281 1.00 93.00 232 VAL A O 1
ATOM 1700 N N . ASN A 1 233 ? 13.210 -0.185 -6.671 1.00 91.00 233 ASN A N 1
ATOM 1701 C CA . ASN A 1 233 ? 14.126 0.749 -6.029 1.00 91.00 233 ASN A CA 1
ATOM 1702 C C . ASN A 1 233 ? 13.987 2.143 -6.651 1.00 91.00 233 ASN A C 1
ATOM 1704 O O . ASN A 1 233 ? 14.511 2.393 -7.734 1.00 91.00 233 ASN A O 1
ATOM 1708 N N . SER A 1 234 ? 13.281 3.065 -5.997 1.00 87.56 234 SER A N 1
ATOM 1709 C CA . SER A 1 234 ? 13.183 4.437 -6.504 1.00 87.56 234 SER A CA 1
ATOM 1710 C C . SER A 1 234 ? 12.904 5.455 -5.408 1.00 87.56 234 SER A C 1
ATOM 1712 O O . SER A 1 234 ? 12.353 5.152 -4.348 1.00 87.56 234 SER A O 1
ATOM 1714 N N . LEU A 1 235 ? 13.314 6.690 -5.686 1.00 87.38 235 LEU A N 1
ATOM 1715 C CA . LEU A 1 235 ? 13.001 7.873 -4.894 1.00 87.38 235 LEU A CA 1
ATOM 1716 C C . LEU A 1 235 ? 12.100 8.859 -5.616 1.00 87.38 235 LEU A C 1
ATOM 1718 O O . LEU A 1 235 ? 11.730 9.850 -4.998 1.00 87.38 235 LEU A O 1
ATOM 1722 N N . ASP A 1 236 ? 11.766 8.610 -6.880 1.00 87.56 236 ASP A N 1
ATOM 1723 C CA . ASP A 1 236 ? 10.994 9.548 -7.681 1.00 87.56 236 ASP A CA 1
ATOM 1724 C C . ASP A 1 236 ? 9.504 9.479 -7.295 1.00 87.56 236 ASP A C 1
ATOM 1726 O O . ASP A 1 236 ? 8.850 8.462 -7.561 1.00 87.56 236 ASP A O 1
ATOM 1730 N N . PRO A 1 237 ? 8.923 10.539 -6.700 1.00 83.56 237 PRO A N 1
ATOM 1731 C CA . PRO A 1 237 ? 7.500 10.568 -6.377 1.00 83.56 237 PRO A CA 1
ATOM 1732 C C . PRO A 1 237 ? 6.593 10.531 -7.612 1.00 83.56 237 PRO A C 1
ATOM 1734 O O . PRO A 1 237 ? 5.416 10.212 -7.512 1.00 83.56 237 PRO A O 1
ATOM 1737 N N . ARG A 1 238 ? 7.110 10.815 -8.808 1.00 82.50 238 ARG A N 1
ATOM 1738 C CA . ARG A 1 238 ? 6.340 10.656 -10.045 1.00 82.50 238 ARG A CA 1
ATOM 1739 C C . ARG A 1 238 ? 6.119 9.180 -10.381 1.00 82.50 238 ARG A C 1
ATOM 1741 O O . ARG A 1 238 ? 5.061 8.821 -10.895 1.00 82.50 238 ARG A O 1
ATOM 1748 N N . LEU A 1 239 ? 7.077 8.309 -10.050 1.00 84.88 239 LEU A N 1
ATOM 1749 C CA . LEU A 1 239 ? 6.925 6.869 -10.253 1.00 84.88 239 LEU A CA 1
ATOM 1750 C C . LEU A 1 239 ? 5.830 6.296 -9.349 1.00 84.88 239 LEU A C 1
ATOM 1752 O O . LEU A 1 239 ? 5.065 5.437 -9.786 1.00 84.88 239 LEU A O 1
ATOM 1756 N N . THR A 1 240 ? 5.696 6.796 -8.117 1.00 86.69 240 THR A N 1
ATOM 1757 C CA . THR A 1 240 ? 4.669 6.302 -7.188 1.00 86.69 240 THR A CA 1
ATOM 1758 C C . THR A 1 240 ? 3.252 6.522 -7.708 1.00 86.69 240 THR A C 1
ATOM 1760 O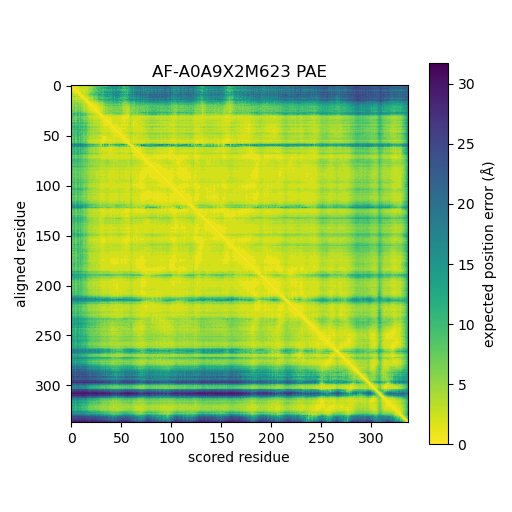 O . THR A 1 240 ? 2.410 5.641 -7.549 1.00 86.69 240 THR A O 1
ATOM 1763 N N . ALA A 1 241 ? 3.001 7.638 -8.398 1.00 87.25 241 ALA A N 1
ATOM 1764 C CA . ALA A 1 241 ? 1.729 7.910 -9.064 1.00 87.25 241 ALA A CA 1
ATOM 1765 C C . ALA A 1 241 ? 1.449 6.979 -10.259 1.00 87.25 241 ALA A C 1
ATOM 1767 O O . ALA A 1 241 ? 0.294 6.774 -10.631 1.00 87.25 241 ALA A O 1
ATOM 1768 N N . ALA A 1 242 ? 2.486 6.396 -10.858 1.00 89.50 242 ALA A N 1
ATOM 1769 C CA . ALA A 1 242 ? 2.365 5.524 -12.020 1.00 89.50 242 ALA A CA 1
ATOM 1770 C C . ALA A 1 242 ? 2.175 4.042 -11.626 1.00 89.50 242 ALA A C 1
ATOM 1772 O O . ALA A 1 242 ? 1.497 3.294 -12.333 1.00 89.50 242 ALA A O 1
ATOM 1773 N N . LEU A 1 243 ? 2.705 3.620 -10.468 1.00 89.81 243 LEU A N 1
ATOM 1774 C CA . LEU A 1 243 ? 2.655 2.230 -9.980 1.00 89.81 243 LEU A CA 1
ATOM 1775 C C . LEU A 1 243 ? 1.256 1.587 -9.954 1.00 89.81 243 LEU A C 1
ATOM 1777 O O . LEU A 1 243 ? 1.157 0.422 -10.339 1.00 89.81 243 LEU A O 1
ATOM 1781 N N . PRO A 1 244 ? 0.158 2.270 -9.568 1.00 90.88 244 PRO A N 1
ATOM 1782 C CA . PRO A 1 244 ? -1.182 1.667 -9.576 1.00 90.88 244 PRO A CA 1
ATOM 1783 C C . PRO A 1 244 ? -1.662 1.226 -10.963 1.00 90.88 244 PRO A C 1
ATOM 1785 O O . PRO A 1 244 ? -2.576 0.400 -11.071 1.00 90.88 244 PRO A O 1
ATOM 1788 N N . HIS A 1 245 ? -1.057 1.791 -12.013 1.00 91.31 245 HIS A N 1
ATOM 1789 C CA . HIS A 1 245 ? -1.313 1.481 -13.415 1.00 91.31 245 HIS A CA 1
ATOM 1790 C C . HIS A 1 245 ? -0.386 0.399 -13.973 1.00 91.31 245 HIS A C 1
ATOM 1792 O O . HIS A 1 245 ? -0.486 0.087 -15.163 1.00 91.31 245 HIS A O 1
ATOM 1798 N N . ALA A 1 246 ? 0.495 -0.173 -13.146 1.00 92.50 246 ALA A N 1
ATOM 1799 C CA . ALA A 1 246 ? 1.338 -1.271 -13.573 1.00 92.50 246 ALA A CA 1
ATOM 1800 C C . ALA A 1 246 ? 0.481 -2.469 -14.004 1.00 92.50 246 ALA A C 1
ATOM 1802 O O . ALA A 1 246 ? -0.519 -2.817 -13.366 1.00 92.50 246 ALA A O 1
ATOM 1803 N N . ARG A 1 247 ? 0.869 -3.090 -15.115 1.00 93.06 247 ARG A N 1
ATOM 1804 C CA . ARG A 1 247 ? 0.174 -4.228 -15.714 1.00 93.06 247 ARG A CA 1
ATOM 1805 C C . ARG A 1 247 ? 1.176 -5.236 -16.245 1.00 93.06 247 ARG A C 1
ATOM 1807 O O . ARG A 1 247 ? 2.265 -4.866 -16.671 1.00 93.06 247 ARG A O 1
ATOM 1814 N N . VAL A 1 248 ? 0.765 -6.496 -16.269 1.00 94.06 248 VAL A N 1
ATOM 1815 C CA . VAL A 1 248 ? 1.525 -7.544 -16.946 1.00 94.06 248 VAL A CA 1
ATOM 1816 C C . VAL A 1 248 ? 1.240 -7.478 -18.447 1.00 94.06 248 VAL A C 1
ATOM 1818 O O . VAL A 1 248 ? 0.088 -7.321 -18.863 1.00 94.06 248 VAL A O 1
ATOM 1821 N N . THR A 1 249 ? 2.287 -7.574 -19.256 1.00 95.31 249 THR A N 1
ATOM 1822 C CA . THR A 1 249 ? 2.226 -7.646 -20.719 1.00 95.31 249 THR A CA 1
ATOM 1823 C C . THR A 1 249 ? 3.240 -8.669 -21.220 1.00 95.31 249 THR A C 1
ATOM 1825 O O . THR A 1 249 ? 4.159 -9.024 -20.486 1.00 95.31 249 THR A O 1
ATOM 1828 N N . ARG A 1 250 ? 3.079 -9.156 -22.451 1.00 95.75 250 ARG A N 1
ATOM 1829 C CA . ARG A 1 250 ? 4.117 -9.966 -23.100 1.00 95.75 250 ARG A CA 1
ATOM 1830 C C . ARG A 1 250 ? 5.257 -9.071 -23.570 1.00 95.75 250 ARG A C 1
ATOM 1832 O O . ARG A 1 250 ? 4.988 -7.946 -23.991 1.00 95.75 250 ARG A O 1
ATOM 1839 N N . ALA A 1 251 ? 6.488 -9.569 -23.553 1.00 94.38 251 ALA A N 1
ATOM 1840 C CA . ALA A 1 251 ? 7.661 -8.823 -23.994 1.00 94.38 251 ALA A CA 1
ATOM 1841 C C . ALA A 1 251 ? 7.510 -8.302 -25.431 1.00 94.38 251 ALA A C 1
ATOM 1843 O O . ALA A 1 251 ? 7.785 -7.134 -25.690 1.00 94.38 251 ALA A O 1
ATOM 1844 N N . GLY A 1 252 ? 6.977 -9.119 -26.347 1.00 93.44 252 GLY A N 1
ATOM 1845 C CA . GLY A 1 252 ? 6.725 -8.709 -27.736 1.00 93.44 252 GLY A CA 1
ATOM 1846 C C . GLY A 1 252 ? 5.647 -7.627 -27.907 1.00 93.44 252 GLY A C 1
ATOM 1847 O O . GLY A 1 252 ? 5.583 -6.997 -28.958 1.00 93.44 252 GLY A O 1
ATOM 1848 N N . ASP A 1 253 ? 4.823 -7.391 -26.880 1.00 95.56 253 ASP A N 1
ATOM 1849 C CA . ASP A 1 253 ? 3.765 -6.371 -26.870 1.00 95.56 253 ASP A CA 1
ATOM 1850 C C . ASP A 1 253 ? 4.191 -5.076 -26.147 1.00 95.56 253 ASP A C 1
ATOM 1852 O O . ASP A 1 253 ? 3.375 -4.162 -25.985 1.00 95.56 253 ASP A O 1
ATOM 1856 N N . VAL A 1 254 ? 5.433 -4.998 -25.654 1.00 95.69 254 VAL A N 1
ATOM 1857 C CA . VAL A 1 254 ? 5.974 -3.780 -25.035 1.00 95.69 254 VAL A CA 1
ATOM 1858 C C . VAL A 1 254 ? 6.105 -2.696 -26.101 1.00 95.69 254 VAL A C 1
ATOM 1860 O O . VAL A 1 254 ? 6.640 -2.939 -27.182 1.00 95.69 254 VAL A O 1
ATOM 1863 N N . ALA A 1 255 ? 5.603 -1.496 -25.805 1.00 94.12 255 ALA A N 1
ATOM 1864 C CA . ALA A 1 255 ? 5.685 -0.360 -26.711 1.00 94.12 255 ALA A CA 1
ATOM 1865 C C . ALA A 1 255 ? 6.885 0.539 -26.385 1.00 94.12 255 ALA A C 1
ATOM 1867 O O . ALA A 1 255 ? 7.369 0.584 -25.254 1.00 94.12 255 ALA A O 1
ATOM 1868 N N . ASP A 1 256 ? 7.327 1.294 -27.390 1.00 92.19 256 ASP A N 1
ATOM 1869 C CA . ASP A 1 256 ? 8.313 2.360 -27.216 1.00 92.19 256 ASP A CA 1
ATOM 1870 C C . ASP A 1 256 ? 7.852 3.359 -26.144 1.00 92.19 256 ASP A C 1
ATOM 1872 O O . ASP A 1 256 ? 6.714 3.843 -26.176 1.00 92.19 256 ASP A O 1
ATOM 1876 N N . GLY A 1 257 ? 8.726 3.640 -25.178 1.00 90.38 257 GLY A N 1
ATOM 1877 C CA . GLY A 1 257 ? 8.435 4.537 -24.063 1.00 90.38 257 GLY A CA 1
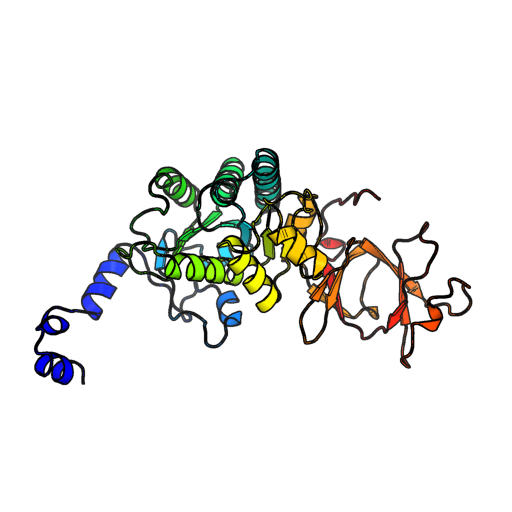ATOM 1878 C C . GLY A 1 257 ? 7.785 3.876 -22.839 1.00 90.38 257 GLY A C 1
ATOM 1879 O O . GLY A 1 257 ? 7.578 4.559 -21.834 1.00 90.38 257 GLY A O 1
ATOM 1880 N N . ASP A 1 258 ? 7.427 2.588 -22.885 1.00 93.38 258 ASP A N 1
ATOM 1881 C CA . ASP A 1 258 ? 6.881 1.891 -21.715 1.00 93.38 258 ASP A CA 1
ATOM 1882 C C . ASP A 1 258 ? 7.968 1.713 -20.636 1.00 93.38 258 ASP A C 1
ATOM 1884 O O . ASP A 1 258 ? 9.115 1.394 -20.934 1.00 93.38 258 ASP A O 1
ATOM 1888 N N . LEU A 1 259 ? 7.610 1.893 -19.362 1.00 92.44 259 LEU A N 1
ATOM 1889 C CA . LEU A 1 259 ? 8.513 1.679 -18.230 1.00 92.44 259 LEU A CA 1
ATOM 1890 C C . LEU A 1 259 ? 8.470 0.220 -17.781 1.00 92.44 259 LEU A C 1
ATOM 1892 O O . LEU A 1 259 ? 7.441 -0.252 -17.297 1.00 92.44 259 LEU A O 1
ATOM 1896 N N . LEU A 1 260 ? 9.605 -0.458 -17.862 1.00 92.81 260 LEU A N 1
ATOM 1897 C CA . LEU A 1 260 ? 9.837 -1.809 -17.374 1.00 92.81 260 LEU A CA 1
ATOM 1898 C C . LEU A 1 260 ? 10.174 -1.803 -15.881 1.00 92.81 260 LEU A C 1
ATOM 1900 O O . LEU A 1 260 ? 11.118 -1.142 -15.449 1.00 92.81 260 LEU A O 1
ATOM 1904 N N . LEU A 1 261 ? 9.396 -2.548 -15.088 1.00 92.88 261 LEU A N 1
ATOM 1905 C CA . LEU A 1 261 ? 9.570 -2.651 -13.635 1.00 92.88 261 LEU A CA 1
ATOM 1906 C C . LEU A 1 261 ? 10.154 -4.000 -13.198 1.00 92.88 261 LEU A C 1
ATOM 1908 O O . LEU A 1 261 ? 10.955 -4.041 -12.265 1.00 92.88 261 LEU A O 1
ATOM 1912 N N . ALA A 1 262 ? 9.702 -5.097 -13.810 1.00 93.38 262 ALA A N 1
ATOM 1913 C CA . ALA A 1 262 ? 10.039 -6.452 -13.383 1.00 93.38 262 ALA A CA 1
ATOM 1914 C C . ALA A 1 262 ? 9.796 -7.486 -14.486 1.00 93.38 262 ALA A C 1
ATOM 1916 O O . ALA A 1 262 ? 8.910 -7.303 -15.327 1.00 93.38 262 ALA A O 1
ATOM 1917 N N . ALA A 1 263 ? 10.477 -8.626 -14.387 1.00 92.75 263 ALA A N 1
ATOM 1918 C CA . ALA A 1 263 ? 10.001 -9.860 -15.000 1.00 92.75 263 ALA A CA 1
ATOM 1919 C C . ALA A 1 263 ? 8.842 -10.427 -14.170 1.00 92.75 263 ALA A C 1
ATOM 1921 O O . ALA A 1 263 ? 8.878 -10.383 -12.943 1.00 92.75 263 ALA A O 1
ATOM 1922 N N . ALA A 1 264 ? 7.807 -10.956 -14.813 1.00 92.38 264 ALA A N 1
ATOM 1923 C CA . ALA A 1 264 ? 6.657 -11.557 -14.150 1.00 92.38 264 ALA A CA 1
ATOM 1924 C C . ALA A 1 264 ? 6.599 -13.063 -14.439 1.00 92.38 264 ALA A C 1
ATOM 1926 O O . ALA A 1 264 ? 6.783 -13.501 -15.570 1.00 92.38 264 ALA A O 1
ATOM 1927 N N . GLY A 1 265 ? 6.302 -13.866 -13.421 1.00 86.88 265 GLY A N 1
ATOM 1928 C CA . GLY A 1 265 ? 6.162 -15.313 -13.556 1.00 86.88 265 GLY A CA 1
ATOM 1929 C C . GLY A 1 265 ? 5.155 -15.901 -12.573 1.00 86.88 265 GLY A C 1
ATOM 1930 O O . GLY A 1 265 ? 4.509 -15.187 -11.808 1.00 86.88 265 GLY A O 1
ATOM 1931 N N . GLU A 1 266 ? 5.037 -17.231 -12.564 1.00 78.62 266 GLU A N 1
ATOM 1932 C CA . GLU A 1 266 ? 4.092 -17.948 -11.690 1.00 78.62 266 GLU A CA 1
ATOM 1933 C C . GLU A 1 266 ? 4.352 -17.723 -10.192 1.00 78.62 266 GLU A C 1
ATOM 1935 O O . GLU A 1 266 ? 3.438 -17.850 -9.381 1.00 78.62 266 GLU A O 1
ATOM 1940 N N . GLN A 1 267 ? 5.593 -17.395 -9.818 1.00 78.00 267 GLN A N 1
ATOM 1941 C CA . GLN A 1 267 ? 5.997 -17.153 -8.429 1.00 78.00 267 GLN A CA 1
ATOM 1942 C C . GLN A 1 267 ? 5.938 -15.670 -8.024 1.00 78.00 267 GLN A C 1
ATOM 1944 O O . GLN A 1 267 ? 6.290 -15.342 -6.894 1.00 78.00 267 GLN A O 1
ATOM 1949 N N . GLY A 1 268 ? 5.491 -14.778 -8.915 1.00 83.25 268 GLY A N 1
ATOM 1950 C CA . GLY A 1 268 ? 5.437 -13.333 -8.686 1.00 83.25 268 GLY A CA 1
ATOM 1951 C C . GLY A 1 268 ? 6.354 -12.539 -9.616 1.00 83.25 268 GLY A C 1
ATOM 1952 O O . GLY A 1 268 ? 6.713 -13.004 -10.697 1.00 83.25 268 GLY A O 1
ATOM 1953 N N . ALA A 1 269 ? 6.684 -11.314 -9.206 1.00 88.31 269 ALA A N 1
ATOM 1954 C CA . ALA A 1 269 ? 7.514 -10.390 -9.973 1.00 88.31 269 ALA A CA 1
ATOM 1955 C C . ALA A 1 269 ? 8.961 -10.370 -9.448 1.00 88.31 269 ALA A C 1
ATOM 1957 O O . ALA A 1 269 ? 9.164 -10.209 -8.246 1.00 88.31 269 ALA A O 1
ATOM 1958 N N . ASP A 1 270 ? 9.937 -10.500 -10.349 1.00 92.56 270 ASP A N 1
ATOM 1959 C CA . ASP A 1 270 ? 11.368 -10.283 -10.103 1.00 92.56 270 ASP A CA 1
ATOM 1960 C C . ASP A 1 270 ? 11.735 -8.865 -10.558 1.00 92.56 270 ASP A C 1
ATOM 1962 O O . ASP A 1 270 ? 11.913 -8.603 -11.752 1.00 92.56 270 ASP A O 1
ATOM 1966 N N . TYR A 1 271 ? 11.751 -7.920 -9.617 1.00 92.12 271 TYR A N 1
ATOM 1967 C CA . TYR A 1 271 ? 11.944 -6.503 -9.920 1.00 92.12 271 TYR A CA 1
ATOM 1968 C C . TYR A 1 271 ? 13.367 -6.199 -10.377 1.00 92.12 271 TYR A C 1
ATOM 1970 O O . TYR A 1 271 ? 14.357 -6.658 -9.800 1.00 92.12 271 TYR A O 1
ATOM 1978 N N . PHE A 1 272 ? 13.472 -5.347 -11.395 1.00 89.00 272 PHE A N 1
ATOM 1979 C CA . PHE A 1 272 ? 14.759 -4.866 -11.866 1.00 89.00 272 PHE A CA 1
ATOM 1980 C C . PHE A 1 272 ? 15.373 -3.907 -10.849 1.00 89.00 272 PHE A C 1
ATOM 1982 O O . PHE A 1 272 ? 14.691 -3.075 -10.249 1.00 89.00 272 PHE A O 1
ATOM 1989 N N . SER A 1 273 ? 16.692 -4.008 -10.668 1.00 80.44 273 SER A N 1
ATOM 1990 C CA . SER A 1 273 ? 17.429 -3.128 -9.754 1.00 80.44 273 SER A CA 1
ATOM 1991 C C . SER A 1 273 ? 17.308 -1.655 -10.148 1.00 80.44 273 SER A C 1
ATOM 1993 O O . SER A 1 273 ? 17.266 -0.794 -9.268 1.00 80.44 273 SER A O 1
ATOM 1995 N N . THR A 1 274 ? 17.198 -1.401 -11.452 1.00 83.50 274 THR A N 1
ATOM 1996 C CA . THR A 1 274 ? 16.913 -0.094 -12.036 1.00 83.50 274 THR A CA 1
ATOM 1997 C C . THR A 1 274 ? 15.793 -0.276 -13.060 1.00 83.50 274 THR A C 1
ATOM 1999 O O . THR A 1 274 ? 16.032 -0.900 -14.092 1.00 83.50 274 THR A O 1
ATOM 2002 N N . PRO A 1 275 ? 14.568 0.201 -12.786 1.00 87.38 275 PRO A N 1
ATOM 2003 C CA . PRO A 1 275 ? 13.516 0.277 -13.793 1.00 87.38 275 PRO A CA 1
ATOM 2004 C C . PRO A 1 275 ? 13.940 1.154 -14.965 1.00 87.38 275 PRO A C 1
ATOM 2006 O O . PRO A 1 275 ? 14.650 2.141 -14.765 1.00 87.38 275 PRO A O 1
ATOM 2009 N N . TYR A 1 276 ? 13.457 0.848 -16.164 1.00 87.31 276 TYR A N 1
ATOM 2010 C CA . TYR A 1 276 ? 13.877 1.578 -17.350 1.00 87.31 276 TYR A CA 1
ATOM 2011 C C . TYR A 1 276 ? 12.816 1.734 -18.430 1.00 87.31 276 TYR A C 1
ATOM 2013 O O . TYR A 1 276 ? 11.919 0.910 -18.569 1.00 87.31 276 TYR A O 1
ATOM 2021 N N . ILE A 1 277 ? 12.943 2.802 -19.216 1.00 89.31 277 ILE A N 1
ATOM 2022 C CA . ILE A 1 277 ? 12.130 3.012 -20.413 1.00 89.31 277 ILE A CA 1
ATOM 2023 C C . ILE A 1 277 ? 12.607 2.077 -21.522 1.00 89.31 277 ILE A C 1
ATOM 2025 O O . ILE A 1 277 ? 13.794 2.052 -21.841 1.00 89.31 277 ILE A O 1
ATOM 2029 N N . ALA A 1 278 ? 11.678 1.311 -22.084 1.00 91.00 278 ALA A N 1
ATOM 2030 C CA . ALA A 1 278 ? 11.923 0.381 -23.169 1.00 91.00 278 ALA A CA 1
ATOM 2031 C C . ALA A 1 278 ? 11.899 1.089 -24.527 1.00 91.00 278 ALA A C 1
ATOM 2033 O O . ALA A 1 278 ? 10.974 1.848 -24.830 1.00 91.00 278 ALA A O 1
ATOM 2034 N N . HIS A 1 279 ? 12.854 0.732 -25.376 1.00 91.00 279 HIS A N 1
ATOM 2035 C CA . HIS A 1 279 ? 12.892 1.047 -26.798 1.00 91.00 279 HIS A CA 1
ATOM 2036 C C . HIS A 1 279 ? 12.959 -0.275 -27.578 1.00 91.00 279 HIS A C 1
ATOM 2038 O O . HIS A 1 279 ? 14.044 -0.824 -27.772 1.00 91.00 279 HIS A O 1
ATOM 2044 N N . PRO A 1 280 ? 11.797 -0.851 -27.950 1.00 90.69 280 PRO A N 1
ATOM 2045 C CA . PRO A 1 280 ? 11.735 -2.145 -28.612 1.00 90.69 280 PRO A CA 1
ATOM 2046 C C . PRO A 1 280 ? 12.404 -2.134 -29.990 1.00 90.69 280 PRO A C 1
ATOM 2048 O O . PRO A 1 280 ? 12.033 -1.360 -30.874 1.00 90.69 280 PRO A O 1
ATOM 2051 N N . GLU A 1 281 ? 13.335 -3.058 -30.203 1.00 87.94 281 GLU A N 1
ATOM 2052 C CA . GLU A 1 281 ? 14.049 -3.251 -31.463 1.00 87.94 281 GLU A CA 1
ATOM 2053 C C . GLU A 1 281 ? 13.986 -4.719 -31.922 1.00 87.94 281 GLU A C 1
ATOM 2055 O O . GLU A 1 281 ? 13.920 -5.640 -31.096 1.00 87.94 281 GLU A O 1
ATOM 2060 N N . PRO A 1 282 ? 14.024 -4.985 -33.243 1.00 85.06 282 PRO A N 1
ATOM 2061 C CA . PRO A 1 282 ? 14.154 -6.345 -33.749 1.00 85.06 282 PRO A CA 1
ATOM 2062 C C . PRO A 1 282 ? 15.450 -7.000 -33.259 1.00 85.06 282 PRO A C 1
ATOM 2064 O O . PRO A 1 282 ? 16.519 -6.394 -33.307 1.00 85.06 282 PRO A O 1
ATOM 2067 N N . PHE A 1 283 ? 15.379 -8.268 -32.856 1.00 85.56 283 PHE A N 1
ATOM 2068 C CA . PHE A 1 283 ? 16.564 -9.012 -32.442 1.00 85.56 283 PHE A CA 1
ATOM 2069 C C . PHE A 1 283 ? 17.532 -9.260 -33.609 1.00 85.56 283 PHE A C 1
ATOM 2071 O O . PHE A 1 283 ? 17.207 -9.961 -34.570 1.00 85.56 283 PHE A O 1
ATOM 2078 N N . ASP A 1 284 ? 18.751 -8.727 -33.489 1.00 82.56 284 ASP A N 1
ATOM 2079 C CA . ASP A 1 284 ? 19.868 -9.006 -34.392 1.00 82.56 284 ASP A CA 1
ATOM 2080 C C . ASP A 1 284 ? 20.932 -9.866 -33.683 1.00 82.56 284 ASP A C 1
ATOM 2082 O O . ASP A 1 284 ? 21.703 -9.352 -32.867 1.00 82.56 284 ASP A O 1
ATOM 2086 N N . PRO A 1 285 ? 21.047 -11.170 -34.000 1.00 78.06 285 PRO A N 1
ATOM 2087 C CA . PRO A 1 285 ? 22.053 -12.040 -33.392 1.00 78.06 285 PRO A CA 1
ATOM 2088 C C . PRO A 1 285 ? 23.493 -11.706 -33.823 1.00 78.06 285 PRO A C 1
ATOM 2090 O O . PRO A 1 285 ? 24.438 -12.264 -33.261 1.00 78.06 285 PRO A O 1
ATOM 2093 N N . SER A 1 286 ? 23.684 -10.829 -34.817 1.00 80.44 286 SER A N 1
ATOM 2094 C CA . SER A 1 286 ? 24.990 -10.441 -35.362 1.00 80.44 286 SER A CA 1
ATOM 2095 C C . SER A 1 286 ? 25.575 -9.153 -34.773 1.00 80.44 286 SER A C 1
ATOM 2097 O O . SER A 1 286 ? 26.705 -8.795 -35.104 1.00 80.44 286 SER A O 1
ATOM 2099 N N . CYS A 1 287 ? 24.868 -8.502 -33.845 1.00 79.31 287 CYS A N 1
ATOM 2100 C CA . CYS A 1 287 ? 25.257 -7.218 -33.250 1.00 79.31 287 CYS A CA 1
ATOM 2101 C C . CYS A 1 287 ? 26.564 -7.252 -32.432 1.00 79.31 287 CYS A C 1
ATOM 2103 O O . CYS A 1 287 ? 27.150 -6.211 -32.152 1.00 79.31 287 CYS A O 1
ATOM 2105 N N . GLY A 1 288 ? 27.049 -8.438 -32.046 1.00 75.06 288 GLY A N 1
ATOM 2106 C CA . GLY A 1 288 ? 28.345 -8.598 -31.382 1.00 75.06 288 GLY A CA 1
ATOM 2107 C C . GLY A 1 288 ? 28.378 -8.248 -29.886 1.00 75.06 288 GLY A C 1
ATOM 2108 O O . GLY A 1 288 ? 29.445 -8.383 -29.293 1.00 75.06 288 GLY A O 1
ATOM 2109 N N . CYS A 1 289 ? 27.243 -7.890 -29.257 1.00 79.06 289 CYS A N 1
ATOM 2110 C CA . CYS A 1 289 ? 27.133 -7.638 -27.801 1.00 79.06 289 CYS A CA 1
ATOM 2111 C C . CYS A 1 289 ? 27.451 -8.886 -26.948 1.00 79.06 289 CYS A C 1
ATOM 2113 O O . CYS A 1 289 ? 27.777 -8.774 -25.772 1.00 79.06 289 CYS A O 1
ATOM 2115 N N . GLY A 1 290 ? 27.316 -10.093 -27.511 1.00 75.88 290 GLY A N 1
ATOM 2116 C CA . GLY A 1 290 ? 27.548 -11.364 -26.810 1.00 75.88 290 GLY A CA 1
ATOM 2117 C C . GLY A 1 290 ? 26.382 -11.861 -25.942 1.00 75.88 290 GLY A C 1
ATOM 2118 O O . GLY A 1 290 ? 26.380 -13.033 -25.565 1.00 75.88 290 GLY A O 1
ATOM 2119 N N . VAL A 1 291 ? 25.361 -11.033 -25.687 1.00 78.88 291 VAL A N 1
ATOM 2120 C CA . VAL A 1 291 ? 24.159 -11.413 -24.909 1.00 78.88 291 VAL A CA 1
ATOM 2121 C C . VAL A 1 291 ? 23.219 -12.324 -25.704 1.00 78.88 291 VAL A C 1
ATOM 2123 O O . VAL A 1 291 ? 22.463 -13.087 -25.115 1.00 78.88 291 VAL A O 1
ATOM 2126 N N . CYS A 1 292 ? 23.318 -12.345 -27.039 1.00 73.00 292 CYS A N 1
ATOM 2127 C CA . CYS A 1 292 ? 22.551 -13.263 -27.889 1.00 73.00 292 CYS A CA 1
ATOM 2128 C C . CYS A 1 292 ? 22.741 -14.748 -27.514 1.00 73.00 292 CYS A C 1
ATOM 2130 O O . CYS A 1 292 ? 21.858 -15.559 -27.774 1.00 73.00 292 CYS A O 1
ATOM 2132 N N . CYS A 1 293 ? 23.847 -15.102 -26.846 1.00 73.44 293 CYS A N 1
ATOM 2133 C CA . CYS A 1 293 ? 24.104 -16.440 -26.310 1.00 73.44 293 CYS A CA 1
ATOM 2134 C C . CYS A 1 293 ? 23.215 -16.825 -25.110 1.00 73.44 293 CYS A C 1
ATOM 2136 O O . CYS A 1 293 ? 23.169 -18.002 -24.757 1.00 73.44 293 CYS A O 1
ATOM 2138 N N . LEU A 1 294 ? 22.566 -15.857 -24.452 1.00 72.69 294 LEU A N 1
ATOM 2139 C CA . LEU A 1 294 ? 21.679 -16.094 -23.308 1.00 72.69 294 LEU A CA 1
ATOM 2140 C C . LEU A 1 294 ? 20.276 -16.539 -23.739 1.00 72.69 294 LEU A C 1
ATOM 2142 O O . LEU A 1 294 ? 19.572 -17.180 -22.960 1.00 72.69 294 LEU A O 1
ATOM 2146 N N . VAL A 1 295 ? 19.887 -16.253 -24.984 1.00 75.94 295 VAL A N 1
ATOM 2147 C CA . VAL A 1 295 ? 18.611 -16.703 -25.542 1.00 75.94 295 VAL A CA 1
ATOM 2148 C C . VAL A 1 295 ? 18.741 -18.175 -25.923 1.00 75.94 295 VAL A C 1
ATOM 2150 O O . VAL A 1 295 ? 19.415 -18.531 -26.889 1.00 75.94 295 VAL A O 1
ATOM 2153 N N . THR A 1 296 ? 18.123 -19.047 -25.131 1.00 67.88 296 THR A N 1
ATOM 2154 C CA . THR A 1 296 ? 18.239 -20.507 -25.293 1.00 67.88 296 THR A CA 1
ATOM 2155 C C . THR A 1 296 ? 16.982 -21.159 -25.863 1.00 67.88 296 THR A C 1
ATOM 2157 O O . THR A 1 296 ? 17.046 -22.306 -26.313 1.00 67.88 296 THR A O 1
ATOM 2160 N N . GLU A 1 297 ? 15.860 -20.437 -25.897 1.00 67.94 297 GLU A N 1
ATOM 2161 C CA . GLU A 1 297 ? 14.568 -20.968 -26.326 1.00 67.94 297 GLU A CA 1
ATOM 2162 C C . GLU A 1 297 ? 14.232 -20.629 -27.790 1.00 67.94 297 GLU A C 1
ATOM 2164 O O . GLU A 1 297 ? 14.553 -19.541 -28.274 1.00 67.94 297 GLU A O 1
ATOM 2169 N N . PRO A 1 298 ? 13.588 -21.552 -28.529 1.00 62.59 298 PRO A N 1
ATOM 2170 C CA . PRO A 1 298 ? 13.115 -21.282 -29.880 1.00 62.59 298 PRO A CA 1
ATOM 2171 C C . PRO A 1 298 ? 11.875 -20.376 -29.842 1.00 62.59 298 PRO A C 1
ATOM 2173 O O . PRO A 1 298 ? 10.831 -20.781 -29.341 1.00 62.59 298 PRO A O 1
ATOM 2176 N N . GLY A 1 299 ? 11.957 -19.182 -30.428 1.00 79.00 299 GLY A N 1
ATOM 2177 C CA . GLY A 1 299 ? 10.831 -18.247 -30.467 1.00 79.00 299 GLY A CA 1
ATOM 2178 C C . GLY A 1 299 ? 11.172 -16.919 -31.134 1.00 79.00 299 GLY A C 1
ATOM 2179 O O . GLY A 1 299 ? 12.304 -16.701 -31.569 1.00 79.00 299 GLY A O 1
ATOM 2180 N N . GLU A 1 300 ? 10.172 -16.045 -31.239 1.00 88.69 300 GLU A N 1
ATOM 2181 C CA . GLU A 1 300 ? 10.395 -14.635 -31.563 1.00 88.69 300 GLU A CA 1
ATOM 2182 C C . GLU A 1 300 ? 11.092 -13.955 -30.381 1.00 88.69 300 GLU A C 1
ATOM 2184 O O . GLU A 1 300 ? 10.786 -14.244 -29.225 1.00 88.69 300 GLU A O 1
ATOM 2189 N N . VAL A 1 301 ? 12.052 -13.082 -30.675 1.00 88.56 301 VAL A N 1
ATOM 2190 C CA . VAL A 1 301 ? 12.857 -12.377 -29.675 1.00 88.56 301 VAL A CA 1
ATOM 2191 C C . VAL A 1 301 ? 12.769 -10.892 -29.972 1.00 88.56 301 VAL A C 1
ATOM 2193 O O . VAL A 1 301 ? 12.953 -10.476 -31.120 1.00 88.56 301 VAL A O 1
ATOM 2196 N N . VAL A 1 302 ? 12.517 -10.104 -28.935 1.00 89.75 302 VAL A N 1
ATOM 2197 C CA . VAL A 1 302 ? 12.532 -8.641 -28.980 1.00 89.75 302 VAL A CA 1
ATOM 2198 C C . VAL A 1 302 ? 13.686 -8.130 -28.131 1.00 89.75 302 VAL A C 1
ATOM 2200 O O . VAL A 1 302 ? 14.019 -8.725 -27.110 1.00 89.75 302 VAL A O 1
ATOM 2203 N N . VAL A 1 303 ? 14.326 -7.047 -28.556 1.00 89.19 303 VAL A N 1
ATOM 2204 C CA . VAL A 1 303 ? 15.312 -6.342 -27.734 1.00 89.19 303 VAL A CA 1
ATOM 2205 C C . VAL A 1 303 ? 14.610 -5.169 -27.071 1.00 89.19 303 VAL A C 1
ATOM 2207 O O . VAL A 1 303 ? 14.044 -4.337 -27.768 1.00 89.19 303 VAL A O 1
ATOM 2210 N N . LEU A 1 304 ? 14.633 -5.104 -25.742 1.00 87.94 304 LEU A N 1
ATOM 2211 C CA . LEU A 1 304 ? 14.017 -4.028 -24.962 1.00 87.94 304 LEU A CA 1
ATOM 2212 C C . LEU A 1 304 ? 15.119 -3.164 -24.342 1.00 87.94 304 LEU A C 1
ATOM 2214 O O . LEU A 1 304 ? 15.311 -3.168 -23.137 1.00 87.94 304 LEU A O 1
ATOM 2218 N N . SER A 1 305 ? 15.912 -2.469 -25.156 1.00 80.00 305 SER A N 1
ATOM 2219 C CA . SER A 1 305 ? 17.017 -1.647 -24.640 1.00 80.00 305 SER A CA 1
ATOM 2220 C C . SER A 1 305 ? 16.515 -0.297 -24.097 1.00 80.00 305 SER A C 1
ATOM 2222 O O . SER A 1 305 ? 15.393 0.113 -24.384 1.00 80.00 305 SER A O 1
ATOM 2224 N N . GLN A 1 306 ? 17.351 0.431 -23.344 1.00 71.62 306 GLN A N 1
ATOM 2225 C CA . GLN A 1 30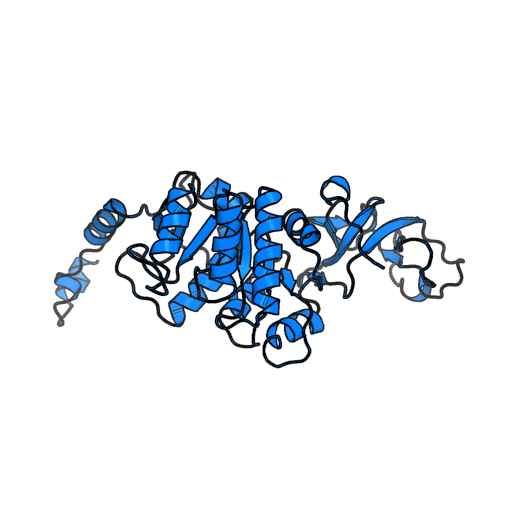6 ? 17.090 1.839 -22.981 1.00 71.62 306 GLN A CA 1
ATOM 2226 C C . GLN A 1 306 ? 17.514 2.840 -24.071 1.00 71.62 306 GLN A C 1
ATOM 2228 O O . GLN A 1 306 ? 17.567 4.041 -23.813 1.00 71.62 306 GLN A O 1
ATOM 2233 N N . GLY A 1 307 ? 17.850 2.368 -25.275 1.00 63.97 307 GLY A N 1
ATOM 2234 C CA . GLY A 1 307 ? 18.563 3.159 -26.276 1.00 63.97 307 GLY A CA 1
ATOM 2235 C C . GLY A 1 307 ? 20.081 3.234 -26.030 1.00 63.97 307 GLY A C 1
ATOM 2236 O O . GLY A 1 307 ? 20.648 2.501 -25.216 1.00 63.97 307 GLY A O 1
ATOM 2237 N N . ASP A 1 308 ? 20.746 4.117 -26.778 1.00 50.56 308 ASP A N 1
ATOM 2238 C CA . ASP A 1 308 ? 22.184 4.424 -26.686 1.00 50.56 308 ASP A CA 1
ATOM 2239 C C . ASP A 1 308 ? 22.420 5.237 -25.389 1.00 50.56 308 ASP A C 1
ATOM 2241 O O . ASP A 1 308 ? 21.881 6.343 -25.292 1.00 50.56 308 ASP A O 1
ATOM 2245 N N . PRO A 1 309 ? 23.119 4.703 -24.359 1.00 48.31 309 PRO A N 1
ATOM 2246 C CA . PRO A 1 309 ? 24.495 4.225 -24.485 1.00 48.31 309 PRO A CA 1
ATOM 2247 C C . PRO A 1 309 ? 24.764 2.852 -23.836 1.00 48.31 309 PRO A C 1
ATOM 2249 O O . PRO A 1 309 ? 25.861 2.617 -23.319 1.00 48.31 309 PRO A O 1
ATOM 2252 N N . TRP A 1 310 ? 23.795 1.934 -23.799 1.00 56.09 310 TRP A N 1
ATOM 2253 C CA . TRP A 1 310 ? 24.072 0.604 -23.247 1.00 56.09 310 TRP A CA 1
ATOM 2254 C C . TRP A 1 310 ? 24.992 -0.196 -24.176 1.00 56.09 310 TRP A C 1
ATOM 2256 O O . TRP A 1 310 ? 24.670 -0.441 -25.335 1.00 56.09 310 TRP A O 1
ATOM 2266 N N . GLU A 1 311 ? 26.132 -0.658 -23.646 1.00 59.16 311 GLU A N 1
ATOM 2267 C CA . GLU A 1 311 ? 27.091 -1.508 -24.378 1.00 59.16 311 GLU A CA 1
ATOM 2268 C C . GLU A 1 311 ? 26.483 -2.853 -24.826 1.00 59.16 311 GLU A C 1
ATOM 2270 O O . GLU A 1 311 ? 27.063 -3.553 -25.661 1.00 59.16 311 GLU A O 1
ATOM 2275 N N . PHE A 1 312 ? 25.321 -3.231 -24.277 1.00 72.00 312 PHE A N 1
ATOM 2276 C CA . PHE A 1 312 ? 24.731 -4.551 -24.440 1.00 72.00 312 PHE A CA 1
ATOM 2277 C C . PHE A 1 312 ? 23.236 -4.493 -24.763 1.00 72.00 312 PHE A C 1
ATOM 2279 O O . PHE A 1 312 ? 22.464 -3.762 -24.152 1.00 72.00 312 PHE A O 1
ATOM 2286 N N . CYS A 1 313 ? 22.847 -5.326 -25.724 1.00 79.94 313 CYS A N 1
ATOM 2287 C CA . CYS A 1 313 ? 21.471 -5.633 -26.085 1.00 79.94 313 CYS A CA 1
ATOM 2288 C C . CYS A 1 313 ? 20.746 -6.356 -24.917 1.00 79.94 313 CYS A C 1
ATOM 2290 O O . CYS A 1 313 ? 21.368 -7.172 -24.236 1.00 79.94 313 CYS A O 1
ATOM 2292 N N . ASP A 1 314 ? 19.444 -6.111 -24.720 1.00 86.25 314 ASP A N 1
ATOM 2293 C CA . ASP A 1 314 ? 18.608 -6.786 -23.704 1.00 86.25 314 ASP A CA 1
ATOM 2294 C C . ASP A 1 314 ? 17.514 -7.652 -24.370 1.00 86.25 314 ASP A C 1
ATOM 2296 O O . ASP A 1 314 ? 16.401 -7.174 -24.605 1.00 86.25 314 ASP A O 1
ATOM 2300 N N . PRO A 1 315 ? 17.849 -8.880 -24.816 1.00 89.00 315 PRO A N 1
ATOM 2301 C CA . PRO A 1 315 ? 16.936 -9.727 -25.574 1.00 89.00 315 PRO A CA 1
ATOM 2302 C C . PRO A 1 315 ? 15.969 -10.509 -24.673 1.00 89.00 315 PRO A C 1
ATOM 2304 O O . PRO A 1 315 ? 16.391 -11.211 -23.757 1.00 89.00 315 PRO A O 1
ATOM 2307 N N . TRP A 1 316 ? 14.688 -10.487 -25.032 1.00 90.88 316 TRP A N 1
ATOM 2308 C CA . TRP A 1 316 ? 13.606 -11.207 -24.361 1.00 90.88 316 TRP A CA 1
ATOM 2309 C C . TRP A 1 316 ? 12.868 -12.129 -25.338 1.00 90.88 316 TRP A C 1
ATOM 2311 O O . TRP A 1 316 ? 12.492 -11.678 -26.428 1.00 90.88 316 TRP A O 1
ATOM 2321 N N . PRO A 1 317 ? 12.605 -13.400 -24.977 1.00 92.31 317 PRO A N 1
ATOM 2322 C CA . PRO A 1 317 ? 11.573 -14.193 -25.636 1.00 92.31 317 PRO A CA 1
ATOM 2323 C C . PRO A 1 317 ? 10.248 -13.422 -25.660 1.00 92.31 317 PRO A C 1
ATOM 2325 O O . PRO A 1 317 ? 9.792 -12.924 -24.636 1.00 92.31 317 PRO A O 1
ATOM 2328 N N . ALA A 1 318 ? 9.608 -13.318 -26.824 1.00 92.12 318 ALA A N 1
ATOM 2329 C CA . ALA A 1 318 ? 8.431 -12.466 -27.004 1.00 92.12 318 ALA A CA 1
ATOM 2330 C C . ALA A 1 318 ? 7.236 -12.868 -26.121 1.00 92.12 318 ALA A C 1
ATOM 2332 O O . ALA A 1 318 ? 6.396 -12.021 -25.817 1.00 92.12 318 ALA A O 1
ATOM 2333 N N . ASP A 1 319 ? 7.161 -14.138 -25.714 1.00 92.56 319 ASP A N 1
ATOM 2334 C CA . ASP A 1 319 ? 6.112 -14.677 -24.845 1.00 92.56 319 ASP A CA 1
ATOM 2335 C C . ASP A 1 319 ? 6.376 -14.468 -23.342 1.00 92.56 319 ASP A C 1
ATOM 2337 O O . ASP A 1 319 ? 5.453 -14.678 -22.546 1.00 92.56 319 ASP A O 1
ATOM 2341 N N . ASP A 1 320 ? 7.578 -14.029 -22.945 1.00 93.31 320 ASP A N 1
ATOM 2342 C CA . ASP A 1 320 ? 7.892 -13.740 -21.544 1.00 93.31 320 ASP A CA 1
ATOM 2343 C C . ASP A 1 320 ? 6.996 -12.621 -21.015 1.00 93.31 320 ASP A C 1
ATOM 2345 O O . ASP A 1 32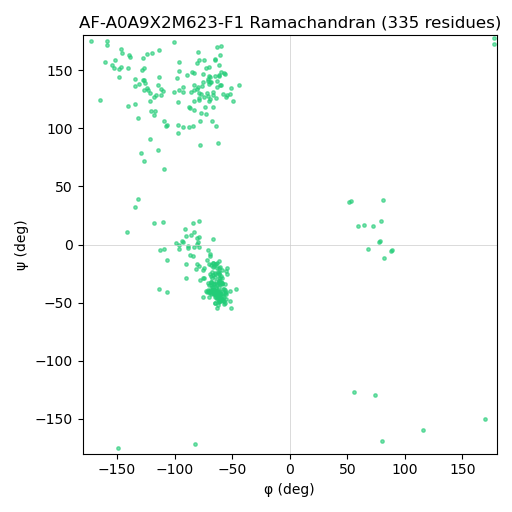0 ? 6.620 -11.688 -21.731 1.00 93.31 320 ASP A O 1
ATOM 2349 N N . LEU A 1 321 ? 6.628 -12.719 -19.740 1.00 95.38 321 LEU A N 1
ATOM 2350 C CA . LEU A 1 321 ? 5.745 -11.755 -19.103 1.00 95.38 321 LEU A CA 1
ATOM 2351 C C . LEU A 1 321 ? 6.563 -10.702 -18.362 1.00 95.38 321 LEU A C 1
ATOM 2353 O O . LEU A 1 321 ? 7.463 -11.015 -17.587 1.00 95.38 321 LEU A O 1
ATOM 2357 N N . LEU A 1 322 ? 6.202 -9.440 -18.565 1.00 95.19 322 LEU A N 1
ATOM 2358 C CA . LEU A 1 322 ? 6.852 -8.282 -17.966 1.00 95.19 322 LEU A CA 1
ATOM 2359 C C . LEU A 1 322 ? 5.818 -7.429 -17.239 1.00 95.19 322 LEU A C 1
ATOM 2361 O O . LEU A 1 322 ? 4.711 -7.212 -17.737 1.00 95.19 322 LEU A O 1
ATOM 2365 N N . LEU A 1 323 ? 6.183 -6.929 -16.062 1.00 95.25 323 LEU A N 1
ATOM 2366 C CA . LEU A 1 323 ? 5.426 -5.904 -15.357 1.00 95.25 323 LEU A CA 1
ATOM 2367 C C . LEU A 1 323 ? 5.882 -4.535 -15.863 1.00 95.25 323 LEU A C 1
ATOM 2369 O O . LEU A 1 323 ? 7.039 -4.153 -15.670 1.00 95.25 323 LEU A O 1
ATOM 2373 N N . ILE A 1 324 ? 4.963 -3.792 -16.475 1.00 94.38 324 ILE A N 1
ATOM 2374 C CA . ILE A 1 324 ? 5.244 -2.474 -17.047 1.00 94.38 324 ILE A CA 1
ATOM 2375 C C . ILE A 1 324 ? 4.279 -1.412 -16.543 1.00 94.38 324 ILE A C 1
ATOM 2377 O O . ILE A 1 324 ? 3.151 -1.721 -16.153 1.00 94.38 324 ILE A O 1
ATOM 2381 N N . VAL A 1 325 ? 4.669 -0.148 -16.667 1.00 93.38 325 VAL A N 1
ATOM 2382 C CA . VAL A 1 325 ? 3.730 0.973 -16.735 1.00 93.38 325 VAL A CA 1
ATOM 2383 C C . VAL A 1 325 ? 3.781 1.560 -18.137 1.00 93.38 325 VAL A C 1
ATOM 2385 O O . VAL A 1 325 ? 4.853 1.868 -18.646 1.00 93.38 325 VAL A O 1
ATOM 2388 N N . SER A 1 326 ? 2.618 1.719 -18.769 1.00 91.31 326 SER A N 1
ATOM 2389 C CA . SER A 1 326 ? 2.588 2.216 -20.144 1.00 91.31 326 SER A CA 1
ATOM 2390 C C . SER A 1 326 ? 3.004 3.682 -20.238 1.00 91.31 326 SER A C 1
ATOM 2392 O O . SER A 1 326 ? 2.579 4.479 -19.400 1.00 91.31 326 SER A O 1
ATOM 2394 N N . ALA A 1 327 ? 3.708 4.050 -21.310 1.00 88.69 327 ALA A N 1
ATOM 2395 C CA . ALA A 1 327 ? 4.121 5.418 -21.630 1.00 88.69 327 ALA A CA 1
ATOM 2396 C C . ALA A 1 327 ? 2.985 6.446 -21.481 1.00 88.69 327 ALA A C 1
ATOM 2398 O O . ALA A 1 327 ? 3.172 7.541 -20.963 1.00 88.69 327 ALA A O 1
ATOM 2399 N N . GLN A 1 328 ? 1.759 6.071 -21.866 1.00 85.81 328 GLN A N 1
ATOM 2400 C CA . GLN A 1 328 ? 0.572 6.939 -21.792 1.00 85.81 328 GLN A CA 1
ATOM 2401 C C . GLN A 1 328 ? 0.119 7.258 -20.359 1.00 85.81 328 GLN A C 1
ATOM 2403 O O . GLN A 1 328 ? -0.704 8.149 -20.146 1.00 85.81 328 GLN A O 1
ATOM 2408 N N . ARG A 1 329 ? 0.572 6.465 -19.387 1.00 84.31 329 ARG A N 1
ATOM 2409 C CA . ARG A 1 329 ? 0.259 6.583 -17.959 1.00 84.31 329 ARG A CA 1
ATOM 2410 C C . ARG A 1 329 ? 1.454 7.065 -17.148 1.00 84.31 329 ARG A C 1
ATOM 2412 O O . ARG A 1 329 ? 1.299 7.278 -15.948 1.00 84.31 329 ARG A O 1
ATOM 2419 N N . LEU A 1 330 ? 2.612 7.228 -17.783 1.00 80.44 330 LEU A N 1
ATOM 2420 C CA . LEU A 1 330 ? 3.756 7.840 -17.145 1.00 80.44 330 LEU A CA 1
ATOM 2421 C C . LEU A 1 330 ? 3.538 9.359 -17.124 1.00 80.44 330 LEU A C 1
ATOM 2423 O O . LEU A 1 330 ? 3.215 9.948 -18.159 1.00 80.44 330 LEU A O 1
ATOM 2427 N N . PRO A 1 331 ? 3.692 10.021 -15.966 1.00 69.31 331 PRO A N 1
ATOM 2428 C CA . PRO A 1 331 ? 3.942 11.458 -15.962 1.00 69.31 331 PRO A CA 1
ATOM 2429 C C . PRO A 1 331 ? 5.241 11.750 -16.732 1.00 69.31 331 PRO A C 1
ATOM 2431 O O . PRO A 1 331 ? 5.974 10.824 -17.071 1.00 69.31 331 PRO A O 1
ATOM 2434 N N . ASP A 1 332 ? 5.543 13.022 -17.006 1.00 64.56 332 ASP A N 1
ATOM 2435 C CA . ASP A 1 332 ? 6.807 13.422 -17.643 1.00 64.56 332 ASP A CA 1
ATOM 2436 C C . ASP A 1 332 ? 7.987 13.029 -16.725 1.00 64.56 332 ASP A C 1
ATOM 2438 O O . ASP A 1 332 ? 8.374 13.751 -15.795 1.00 64.56 332 ASP A O 1
ATOM 2442 N N . LEU A 1 333 ? 8.451 11.789 -16.891 1.00 58.44 333 LEU A N 1
ATOM 2443 C CA . LEU A 1 333 ? 9.479 11.132 -16.104 1.00 58.44 333 LEU A CA 1
ATOM 2444 C C . LEU A 1 333 ? 10.807 11.380 -16.799 1.00 58.44 333 LEU A C 1
ATOM 2446 O O . LEU A 1 333 ? 11.177 10.690 -17.742 1.00 58.44 333 LEU A O 1
ATOM 2450 N N . SER A 1 334 ? 11.563 12.335 -16.274 1.00 52.69 334 SER A N 1
ATOM 2451 C CA . SER A 1 334 ? 13.012 12.296 -16.413 1.00 52.69 334 SER A CA 1
ATOM 2452 C C . SER A 1 334 ? 13.524 11.274 -15.399 1.00 52.69 334 SER A C 1
ATOM 2454 O O . SER A 1 334 ? 13.804 11.638 -14.254 1.00 52.69 334 SER A O 1
ATOM 2456 N N . LEU A 1 335 ? 13.553 9.989 -15.766 1.00 53.00 335 LEU A N 1
ATOM 2457 C CA . LEU A 1 335 ? 14.371 9.031 -15.025 1.00 53.00 335 LEU A CA 1
ATOM 2458 C C . LEU A 1 335 ? 15.813 9.498 -15.244 1.00 53.00 335 LEU A C 1
ATOM 2460 O O . LEU A 1 335 ? 16.320 9.400 -16.356 1.00 53.00 335 LEU A O 1
ATOM 2464 N N . GLU A 1 336 ? 16.398 10.164 -14.247 1.00 43.53 336 GLU A N 1
ATOM 2465 C CA . GLU A 1 336 ? 17.810 10.546 -14.314 1.00 43.53 336 GLU A CA 1
ATOM 2466 C C . GLU A 1 336 ? 18.642 9.266 -14.493 1.00 43.53 336 GLU A C 1
ATOM 2468 O O . GLU A 1 336 ? 18.409 8.288 -13.778 1.00 43.53 336 GLU A O 1
ATOM 2473 N N . GLU A 1 337 ? 19.533 9.289 -15.492 1.00 36.25 337 GLU A N 1
ATOM 2474 C CA . GLU A 1 337 ? 20.448 8.203 -15.889 1.00 36.25 337 GLU A CA 1
ATOM 2475 C C . GLU A 1 337 ? 21.321 7.685 -14.735 1.00 36.25 337 GLU A C 1
ATOM 2477 O O . GLU A 1 337 ? 21.906 8.515 -13.994 1.00 36.25 337 GLU A O 1
#

Radius of gyration: 22.76 Å; Cα contacts (8 Å, |Δi|>4): 759; chains: 1; bounding box: 58×45×69 Å

Organism: NCBI:txid459658